Protein AF-A0A089WZ60-F1 (afdb_monomer_lite)

Organism: Eimeria tenella (NCBI:txid5802)

Secondary structure (DSSP, 8-state):
--SSGGGS----HHHHHHHHHHHHHHHHHHTT-GGGSS--EEEEEEEETTEEEEEEEEEEEGGGEEEEEEEEEEE-TTS-EEEEEEEE-SS---EEE-HHHHHHHHHHHHHHHHHSPPSSHHHHHHHHHHHHHHHHHHTT-GGGTT--EEEEEE--STT--S-EEEEEEGGGSEEEEEEEEEE-TTS-EEEEEEE--S--SSEEE-HHHHHHHHHHHHHHH---S-----------------------------------HHHHHHHHHHHHHHHHHHHTT-GGGTT--EEEEEE--STT--S-EEEEEEGGGEEEEEEEEEEE-TTS-EEEEEEEE-S--SSEEE-TTT-

Radius of gyration: 24.95 Å; chains: 1; bounding box: 46×66×70 Å

pLDDT: mean 82.0, std 20.06, range [21.77, 98.31]

Foldseek 3Di:
DPPPVCPPALDALQNVLQVVLLVVLVVCVVVVNVLSPPFRWGWWQFDEQVTGPPGATKIATQVQWAQLDWDQTTAGLQLAGDIHGTYGPNPDPRMGGPRPVSVVSSVVRNVVSVPDDGRALQSLLQNVLLVVLVVCVVVVNVVSVSFRWGWWQAAAAPVGHHGATKIATQVQWAQSDKDQITAGLQRDTDIHGTYGPHHHPDMGGDRPPSVVSNVVCSVVRDPDPDDDDDDDDDDDDDDDDDDDDDDDDDDDDDDDDDPDPPQVVLQVVLLVVLVVCVVVVNVLSPPFRWGWWQAAAAPVGHHRATKIATPVQWQQVDWDQITAHNVRHGDIHGIDGDPHGPGMGGDRVVD

Sequence (351 aa):
ESTTRLAARRESLQDALDEECSRQASVACRSGLQDYCNEAVFARYDGIKGSPSSKQWRCYTEGALDFEAAGPGCVNSCGAATMCLGAFNSRSVAYLTRNNELTSILKLRTQEFCSAPAPTLQEALDRKCAQFGKESCNSGLASYCGAAIYARYDKGNSSQQTKEWRCYIEKELDFSKSGDGCVDDCGSMTSCRGSVSGPSTSHLTRPSELQAVIDSDKSNYCTDKSEQQPSQATPPPEIPEGTPEESETEDPSGSQAVPEALQHALDAFCVEEGEKACSNGLKAYCNSAMYARKDVGNTTQKTKEWRCYAASEIDFAVSADVCADNCGNITSCSGAVNGVPTSHLTRNPQI

Structure (mmCIF, N/CA/C/O backbone):
data_AF-A0A089WZ60-F1
#
_entry.id   AF-A0A089WZ60-F1
#
loop_
_atom_site.group_PDB
_atom_site.id
_atom_site.type_symbol
_atom_site.label_atom_id
_atom_site.label_alt_id
_atom_site.label_comp_id
_atom_site.label_asym_id
_atom_site.label_entity_id
_atom_site.label_seq_id
_atom_site.pdbx_PDB_ins_code
_atom_site.Cartn_x
_atom_site.Cartn_y
_atom_site.Cartn_z
_atom_site.occupancy
_atom_site.B_iso_or_equiv
_atom_site.auth_seq_id
_atom_site.auth_comp_id
_atom_site.auth_asym_id
_atom_site.auth_atom_id
_atom_site.pdb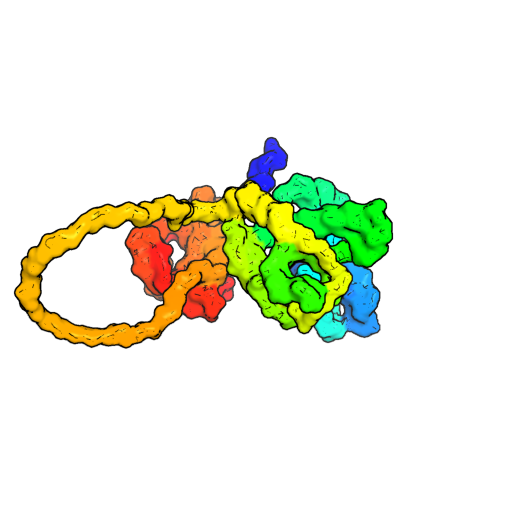x_PDB_model_num
ATOM 1 N N . GLU A 1 1 ? -15.647 -15.418 -20.273 1.00 33.94 1 GLU A N 1
ATOM 2 C CA . GLU A 1 1 ? -14.189 -15.169 -20.201 1.00 33.94 1 GLU A CA 1
ATOM 3 C C . GLU A 1 1 ? -13.759 -14.041 -19.253 1.00 33.94 1 GLU A C 1
ATOM 5 O O . GLU A 1 1 ? -12.568 -13.928 -19.017 1.00 33.94 1 GLU A O 1
ATOM 10 N N . SER A 1 2 ? -14.657 -13.252 -18.639 1.00 40.03 2 SER A N 1
ATOM 11 C CA . SER A 1 2 ? -14.236 -12.076 -17.844 1.00 40.03 2 SER A CA 1
ATOM 12 C C . SER A 1 2 ? -14.263 -12.238 -16.316 1.00 40.03 2 SER A C 1
ATOM 14 O O . SER A 1 2 ? -13.866 -11.320 -15.614 1.00 40.03 2 SER A O 1
ATOM 16 N N . THR A 1 3 ? -14.722 -13.369 -15.774 1.00 30.64 3 THR A N 1
ATOM 17 C CA . THR A 1 3 ? -14.918 -13.543 -14.318 1.00 30.64 3 THR A CA 1
ATOM 18 C C . THR A 1 3 ? -13.904 -14.473 -13.652 1.00 30.64 3 THR A C 1
ATOM 20 O O . THR A 1 3 ? -13.747 -14.426 -12.440 1.00 30.64 3 THR A O 1
ATOM 23 N N . THR A 1 4 ? -13.170 -15.285 -14.418 1.00 34.59 4 THR A N 1
ATOM 24 C CA . THR A 1 4 ? -12.246 -16.297 -13.867 1.00 34.59 4 THR A CA 1
ATOM 25 C C . THR A 1 4 ? -10.834 -15.754 -13.607 1.00 34.59 4 THR A C 1
ATOM 27 O O . THR A 1 4 ? -10.118 -16.308 -12.783 1.00 34.59 4 THR A O 1
ATOM 30 N N . ARG A 1 5 ? -10.435 -14.641 -14.245 1.00 32.66 5 ARG A N 1
ATOM 31 C CA . ARG A 1 5 ? -9.139 -13.976 -13.983 1.00 32.66 5 ARG A CA 1
ATOM 32 C C . ARG A 1 5 ? -9.097 -13.182 -12.674 1.00 32.66 5 ARG A C 1
ATOM 34 O O . ARG A 1 5 ? -8.018 -12.963 -12.148 1.00 32.66 5 ARG A O 1
ATOM 41 N N . LEU A 1 6 ? -10.253 -12.806 -12.127 1.00 34.94 6 LEU A N 1
ATOM 42 C CA . LEU A 1 6 ? -10.370 -12.033 -10.882 1.00 34.94 6 LEU A CA 1
ATOM 43 C C . LEU A 1 6 ? -10.197 -12.872 -9.602 1.00 34.94 6 LEU A C 1
ATOM 45 O O . LEU A 1 6 ? -10.245 -12.322 -8.507 1.00 34.94 6 LEU A O 1
ATOM 49 N N . ALA A 1 7 ? -10.012 -14.191 -9.719 1.00 32.22 7 ALA A N 1
ATOM 50 C CA . ALA A 1 7 ? -9.980 -15.099 -8.572 1.00 32.22 7 ALA A CA 1
ATOM 51 C C . ALA A 1 7 ? -8.567 -15.529 -8.119 1.00 32.22 7 ALA A C 1
ATOM 53 O O . ALA A 1 7 ? -8.468 -16.209 -7.105 1.00 32.22 7 ALA A O 1
ATOM 54 N N . ALA A 1 8 ? -7.486 -15.160 -8.826 1.00 41.31 8 ALA A N 1
ATOM 55 C CA . ALA A 1 8 ? -6.137 -15.695 -8.554 1.00 41.31 8 ALA A CA 1
ATOM 56 C C . ALA A 1 8 ? -5.143 -14.715 -7.890 1.00 41.31 8 ALA A C 1
ATOM 58 O O . ALA A 1 8 ? -4.118 -15.145 -7.373 1.00 41.31 8 ALA A O 1
ATOM 59 N N . ARG A 1 9 ? -5.438 -13.414 -7.838 1.00 47.62 9 ARG A N 1
ATOM 60 C CA . ARG A 1 9 ? -4.711 -12.418 -7.033 1.00 47.62 9 ARG A CA 1
ATOM 61 C C . ARG A 1 9 ? -5.660 -11.233 -6.886 1.00 47.62 9 ARG A C 1
ATOM 63 O O . ARG A 1 9 ? -6.177 -10.753 -7.893 1.00 47.62 9 ARG A O 1
ATOM 70 N N . ARG A 1 10 ? -5.964 -10.787 -5.666 1.00 59.41 10 ARG A N 1
ATOM 71 C CA . ARG A 1 10 ? -6.705 -9.530 -5.474 1.00 59.41 10 ARG A CA 1
ATOM 72 C C . ARG A 1 10 ? -5.747 -8.379 -5.770 1.00 59.41 10 ARG A C 1
ATOM 74 O O . ARG A 1 10 ? -5.198 -7.795 -4.846 1.00 59.41 10 ARG A O 1
ATOM 81 N N . GLU A 1 11 ? -5.475 -8.136 -7.051 1.00 66.94 11 GLU A N 1
ATOM 82 C CA . GLU A 1 11 ? -4.631 -7.021 -7.486 1.00 66.94 11 GLU A CA 1
ATOM 83 C C . GLU A 1 11 ? -5.169 -5.718 -6.891 1.00 66.94 11 GLU A C 1
ATOM 85 O O . GLU A 1 11 ? -6.373 -5.445 -6.923 1.00 66.94 11 GLU A O 1
ATOM 90 N N . SER A 1 12 ? -4.275 -4.923 -6.315 1.00 82.50 12 SER A N 1
ATOM 91 C CA . SER A 1 12 ? -4.588 -3.570 -5.890 1.00 82.50 12 SER A CA 1
ATOM 92 C C . SER A 1 12 ? -4.446 -2.606 -7.066 1.00 82.50 12 SER A C 1
ATOM 94 O O . SER A 1 12 ? -3.789 -2.872 -8.076 1.00 82.50 12 SER A O 1
ATOM 96 N N . LEU A 1 13 ? -5.026 -1.415 -6.919 1.00 86.94 13 LEU A N 1
ATOM 97 C CA . LEU A 1 13 ? -4.799 -0.355 -7.894 1.00 86.94 13 LEU A CA 1
ATOM 98 C C . LEU A 1 13 ? -3.320 0.064 -7.936 1.00 86.94 13 LEU A C 1
ATOM 100 O O . LEU A 1 13 ? -2.849 0.458 -8.997 1.00 86.94 13 LEU A O 1
ATOM 104 N N . GLN A 1 14 ? -2.590 -0.048 -6.820 1.00 91.12 14 GLN A N 1
ATOM 105 C CA . GLN A 1 14 ? -1.153 0.218 -6.769 1.00 91.12 14 GLN A CA 1
ATOM 106 C C . GLN A 1 14 ? -0.364 -0.800 -7.601 1.00 91.12 14 GLN A C 1
ATOM 108 O O . GLN A 1 14 ? 0.502 -0.389 -8.370 1.00 91.12 14 GLN A O 1
ATOM 113 N N . ASP A 1 15 ? -0.717 -2.086 -7.534 1.00 88.38 15 ASP A N 1
ATOM 114 C CA . ASP A 1 15 ? -0.072 -3.138 -8.334 1.00 88.38 15 ASP A CA 1
ATOM 115 C C . ASP A 1 15 ? -0.241 -2.872 -9.833 1.00 88.38 15 ASP A C 1
ATOM 117 O O . ASP A 1 15 ? 0.713 -2.975 -10.600 1.00 88.38 15 ASP A O 1
ATOM 121 N N . ALA A 1 16 ? -1.427 -2.421 -10.253 1.00 88.88 16 ALA A N 1
ATOM 122 C CA . ALA A 1 16 ? -1.674 -2.045 -11.645 1.00 88.88 16 ALA A CA 1
ATOM 123 C C . ALA A 1 16 ? -0.818 -0.845 -12.108 1.00 88.88 16 ALA A C 1
ATOM 125 O O . ALA A 1 16 ? -0.481 -0.738 -13.291 1.00 88.88 16 ALA A O 1
ATOM 126 N N . LEU A 1 17 ? -0.470 0.079 -11.204 1.00 94.75 17 LEU A N 1
ATOM 127 C CA . LEU A 1 17 ? 0.453 1.174 -11.519 1.00 94.75 17 LEU A CA 1
ATOM 128 C C . LEU A 1 17 ? 1.906 0.691 -11.576 1.00 94.75 17 LEU A C 1
ATOM 130 O O . LEU A 1 17 ? 2.648 1.111 -12.467 1.00 94.75 17 LEU A O 1
ATOM 134 N N . ASP A 1 18 ? 2.303 -0.190 -10.660 1.00 94.19 18 ASP A N 1
ATOM 135 C CA . ASP A 1 18 ? 3.645 -0.777 -10.607 1.00 94.19 18 ASP A CA 1
ATOM 136 C C . ASP A 1 18 ? 3.906 -1.672 -11.841 1.00 94.19 18 ASP A C 1
ATOM 138 O O . ASP A 1 18 ? 4.988 -1.620 -12.437 1.00 94.19 18 ASP A O 1
ATOM 142 N N . GLU A 1 19 ? 2.891 -2.397 -12.323 1.00 92.00 19 GLU A N 1
ATOM 143 C CA . GLU A 1 19 ? 2.933 -3.164 -13.576 1.00 92.00 19 GLU A CA 1
ATOM 144 C C . GLU A 1 19 ? 3.167 -2.249 -14.792 1.00 92.00 19 GLU A C 1
ATOM 146 O O . GLU A 1 19 ? 4.061 -2.493 -15.613 1.00 92.00 19 GLU A O 1
ATOM 151 N N . GLU A 1 20 ? 2.423 -1.142 -14.899 1.00 93.88 20 GLU A N 1
ATOM 152 C CA . GLU A 1 20 ? 2.648 -0.164 -15.967 1.00 93.88 20 GLU A CA 1
ATOM 153 C C . GLU A 1 20 ? 4.052 0.444 -15.872 1.00 93.88 20 GLU A C 1
ATOM 155 O O . GLU A 1 20 ? 4.719 0.634 -16.894 1.00 93.88 20 GLU A O 1
ATOM 160 N N . CYS A 1 21 ? 4.543 0.713 -14.664 1.00 97.06 21 CYS A N 1
ATOM 161 C CA . CYS A 1 21 ? 5.898 1.209 -14.473 1.00 97.06 21 CYS A CA 1
ATOM 162 C C . CYS A 1 21 ? 6.966 0.204 -14.906 1.00 97.06 21 CYS A C 1
ATOM 164 O O . CYS A 1 21 ? 7.922 0.593 -15.582 1.00 97.06 21 CYS A O 1
ATOM 166 N N . SER A 1 22 ? 6.760 -1.081 -14.635 1.00 95.31 22 SER A N 1
ATOM 167 C CA . SER A 1 22 ? 7.618 -2.167 -15.117 1.00 95.31 22 SER A CA 1
ATOM 168 C C . SER A 1 22 ? 7.629 -2.245 -16.652 1.00 95.31 22 SER A C 1
ATOM 170 O O . SER A 1 22 ? 8.684 -2.387 -17.287 1.00 95.31 22 SER A O 1
ATOM 172 N N . ARG A 1 23 ? 6.468 -2.046 -17.294 1.00 94.50 23 ARG A N 1
ATOM 173 C CA . ARG A 1 23 ? 6.359 -1.963 -18.760 1.00 94.50 23 ARG A CA 1
ATOM 174 C C . ARG A 1 23 ? 7.112 -0.752 -19.324 1.00 94.50 23 ARG A C 1
ATOM 176 O O . ARG A 1 23 ? 7.809 -0.872 -20.336 1.00 94.50 23 ARG A O 1
ATOM 183 N N . GLN A 1 24 ? 6.992 0.410 -18.685 1.00 94.69 24 GLN A N 1
ATOM 184 C CA . GLN A 1 24 ? 7.671 1.649 -19.087 1.00 94.69 24 GLN A CA 1
ATOM 185 C C . GLN A 1 24 ? 9.192 1.556 -18.909 1.00 94.69 24 GLN A C 1
ATOM 187 O O . GLN A 1 24 ? 9.935 1.993 -19.791 1.00 94.69 24 GLN A O 1
ATOM 192 N N . ALA A 1 25 ? 9.655 0.927 -17.828 1.00 94.69 25 ALA A N 1
ATOM 193 C CA . ALA A 1 25 ? 11.063 0.633 -17.581 1.00 94.69 25 ALA A CA 1
ATOM 194 C C . ALA A 1 25 ? 11.651 -0.276 -18.670 1.00 94.69 25 ALA A C 1
ATOM 196 O O . ALA A 1 25 ? 12.690 0.031 -19.252 1.00 94.69 25 ALA A O 1
ATOM 197 N N . SER A 1 26 ? 10.919 -1.324 -19.061 1.00 94.81 26 SER A N 1
ATOM 198 C CA . SER A 1 26 ? 11.315 -2.222 -20.156 1.00 94.81 26 SER A CA 1
ATOM 199 C C . SER A 1 26 ? 11.446 -1.497 -21.505 1.00 94.81 26 SER A C 1
ATOM 201 O O . SER A 1 26 ? 12.315 -1.813 -22.323 1.00 94.81 26 SER A O 1
ATOM 203 N N . VAL A 1 27 ? 10.585 -0.508 -21.774 1.00 94.81 27 VAL A N 1
ATOM 204 C CA . VAL A 1 27 ? 10.713 0.362 -22.957 1.00 94.81 27 VAL A CA 1
ATOM 205 C C . VAL A 1 27 ? 11.956 1.247 -22.843 1.00 94.81 27 VAL A C 1
ATOM 207 O O . VAL A 1 27 ? 12.738 1.294 -23.790 1.00 94.81 27 VAL A O 1
ATOM 210 N N . ALA A 1 28 ? 12.176 1.887 -21.692 1.00 94.44 28 ALA A N 1
ATOM 211 C CA . ALA A 1 28 ? 13.340 2.735 -21.438 1.00 94.44 28 ALA A CA 1
ATOM 212 C C . ALA A 1 28 ? 14.671 1.975 -21.592 1.00 94.44 28 ALA A C 1
ATOM 214 O O . ALA A 1 28 ? 15.576 2.462 -22.274 1.00 94.44 28 ALA A O 1
ATOM 215 N N . CYS A 1 29 ? 14.757 0.757 -21.052 1.00 95.00 29 CYS A N 1
ATOM 216 C CA . CYS A 1 29 ? 15.918 -0.117 -21.196 1.00 95.00 29 CYS A CA 1
ATOM 217 C C . CYS A 1 29 ? 16.221 -0.425 -22.673 1.00 95.00 29 CYS A C 1
ATOM 219 O O . CYS A 1 29 ? 17.349 -0.244 -23.132 1.00 95.00 29 CYS A O 1
ATOM 221 N N . ARG A 1 30 ? 15.203 -0.797 -23.468 1.00 96.50 30 ARG A N 1
ATOM 222 C CA . ARG A 1 30 ? 15.364 -1.030 -24.920 1.00 96.50 30 ARG A CA 1
ATOM 223 C C . ARG A 1 30 ? 15.774 0.223 -25.694 1.00 96.50 30 ARG A C 1
ATOM 225 O O . ARG A 1 30 ? 16.381 0.107 -26.753 1.00 96.50 30 ARG A O 1
ATOM 232 N N . SER A 1 31 ? 15.467 1.407 -25.172 1.00 95.62 31 SER A N 1
ATOM 233 C CA . SER A 1 31 ? 15.932 2.693 -25.705 1.00 95.62 31 SER A CA 1
ATOM 234 C C . SER A 1 31 ? 17.337 3.090 -25.229 1.00 95.62 31 SER A C 1
ATOM 236 O O . SER A 1 31 ? 17.796 4.181 -25.554 1.00 95.62 31 SER A O 1
ATOM 238 N N . GLY A 1 32 ? 18.030 2.220 -24.488 1.00 94.12 32 GLY A N 1
ATOM 239 C CA . GLY A 1 32 ? 19.417 2.409 -24.061 1.00 94.12 32 GLY A CA 1
ATOM 240 C C . GLY A 1 32 ? 19.592 3.016 -22.667 1.00 94.12 32 GLY A C 1
ATOM 241 O O . GLY A 1 32 ? 20.732 3.237 -22.260 1.00 94.12 32 GLY A O 1
ATOM 242 N N . LEU A 1 33 ? 18.510 3.267 -21.920 1.00 93.62 33 LEU A N 1
ATOM 243 C CA . LEU A 1 33 ? 18.589 3.779 -20.549 1.00 93.62 33 LEU A CA 1
ATOM 244 C C . LEU A 1 33 ? 18.890 2.631 -19.574 1.00 93.62 33 LEU A C 1
ATOM 246 O O . LEU A 1 33 ? 17.983 1.927 -19.135 1.00 93.62 33 LEU A O 1
ATOM 250 N N . GLN A 1 34 ? 20.175 2.454 -19.255 1.00 91.56 34 GLN A N 1
ATOM 251 C CA . GLN A 1 34 ? 20.677 1.313 -18.477 1.00 91.56 34 GLN A CA 1
ATOM 252 C C . GLN A 1 34 ? 20.134 1.244 -17.047 1.00 91.56 34 GLN A C 1
ATOM 254 O O . GLN A 1 34 ? 19.912 0.144 -16.561 1.00 91.56 34 GLN A O 1
ATOM 259 N N . ASP A 1 35 ? 19.833 2.386 -16.419 1.00 90.50 35 ASP A N 1
ATOM 260 C CA . ASP A 1 35 ? 19.270 2.446 -15.058 1.00 90.50 35 ASP A CA 1
ATOM 261 C C . ASP A 1 35 ? 17.916 1.723 -14.920 1.00 90.50 35 ASP A C 1
ATOM 263 O O . ASP A 1 35 ? 17.439 1.519 -13.813 1.00 90.50 35 ASP A O 1
ATOM 267 N N . TYR A 1 36 ? 17.268 1.358 -16.032 1.00 92.69 36 TYR A N 1
ATOM 268 C CA . TYR A 1 36 ? 15.993 0.630 -16.047 1.00 92.69 36 TYR A CA 1
ATOM 269 C C . TYR A 1 36 ? 16.138 -0.819 -16.519 1.00 92.69 36 TYR A C 1
ATOM 271 O O . TYR A 1 36 ? 15.140 -1.522 -16.685 1.00 92.69 36 TYR A O 1
ATOM 279 N N . CYS A 1 37 ? 17.359 -1.264 -16.809 1.00 91.06 37 CYS A N 1
ATOM 280 C CA . CYS A 1 37 ? 17.629 -2.624 -17.243 1.00 91.06 37 CYS A CA 1
ATOM 281 C C . CYS A 1 37 ? 17.875 -3.516 -16.022 1.00 91.06 37 CYS A C 1
ATOM 283 O O . CYS A 1 37 ? 18.889 -3.367 -15.353 1.00 91.06 37 CYS A O 1
ATOM 285 N N . ASN A 1 38 ? 16.989 -4.491 -15.790 1.00 83.56 38 ASN A N 1
ATOM 286 C CA . ASN A 1 38 ? 17.045 -5.438 -14.661 1.00 83.56 38 ASN A CA 1
ATOM 287 C C . ASN A 1 38 ? 16.845 -4.810 -13.269 1.00 83.56 38 ASN A C 1
ATOM 289 O O . ASN A 1 38 ? 17.241 -5.406 -12.275 1.00 83.56 38 ASN A O 1
ATOM 293 N N . GLU A 1 39 ? 16.211 -3.641 -13.201 1.00 83.88 39 GLU A N 1
ATOM 294 C CA . GLU A 1 39 ? 15.871 -2.959 -11.949 1.00 83.88 39 GLU A CA 1
ATOM 295 C C . GLU A 1 39 ? 14.366 -3.061 -11.685 1.00 83.88 39 GLU A C 1
ATOM 297 O O . GLU A 1 39 ? 13.558 -2.938 -12.613 1.00 83.88 39 GLU A O 1
ATOM 302 N N . ALA A 1 40 ? 13.980 -3.256 -10.422 1.00 90.44 40 ALA A N 1
ATOM 303 C CA . ALA A 1 40 ? 12.586 -3.141 -10.009 1.00 90.44 40 ALA A CA 1
ATOM 304 C C . ALA A 1 40 ? 12.151 -1.669 -10.058 1.00 90.44 40 ALA A C 1
ATOM 306 O O . ALA A 1 40 ? 12.915 -0.763 -9.705 1.00 90.44 40 ALA A O 1
ATOM 307 N N . VAL A 1 41 ? 10.925 -1.416 -10.521 1.00 94.62 41 VAL A N 1
ATOM 308 C CA . VAL A 1 41 ? 10.404 -0.058 -10.702 1.00 94.62 41 VAL A CA 1
ATOM 309 C C . VAL A 1 41 ? 9.002 0.051 -10.130 1.00 94.62 41 VAL A C 1
ATOM 311 O O . VAL A 1 41 ? 8.132 -0.756 -10.439 1.00 94.62 41 VAL A O 1
ATOM 314 N N . PHE A 1 42 ? 8.778 1.097 -9.341 1.00 95.88 42 PHE A N 1
ATOM 315 C CA . PHE A 1 42 ? 7.558 1.299 -8.571 1.00 95.88 42 PHE A CA 1
ATOM 316 C C . PHE A 1 42 ? 6.908 2.637 -8.913 1.00 95.88 42 PHE A C 1
ATOM 318 O O . PHE A 1 42 ? 7.582 3.661 -9.075 1.00 95.88 42 PHE A O 1
ATOM 325 N N . ALA A 1 43 ?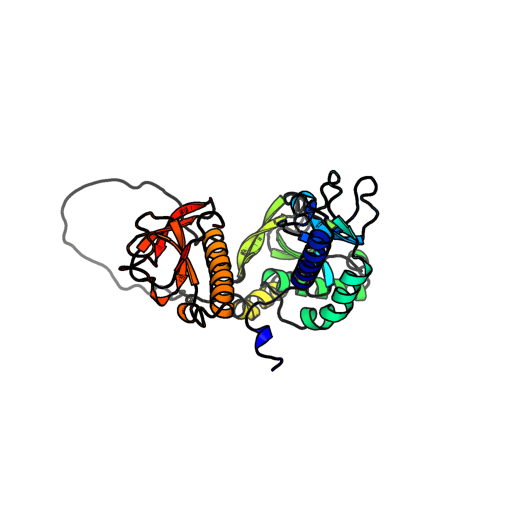 5.584 2.653 -8.998 1.00 97.25 43 ALA A N 1
ATOM 326 C CA . ALA A 1 43 ? 4.803 3.862 -9.162 1.00 97.25 43 ALA A CA 1
ATOM 327 C C . ALA A 1 43 ? 4.661 4.580 -7.820 1.00 97.25 43 ALA A C 1
ATOM 329 O O . ALA A 1 43 ? 4.136 4.030 -6.852 1.00 97.25 43 ALA A O 1
ATOM 330 N N . ARG A 1 44 ? 5.083 5.843 -7.760 1.00 96.75 44 ARG A N 1
ATOM 331 C CA . ARG A 1 44 ? 4.839 6.713 -6.603 1.00 96.75 44 ARG A CA 1
ATOM 332 C C . ARG A 1 44 ? 4.404 8.103 -7.055 1.00 96.75 44 ARG A C 1
ATOM 334 O O . ARG A 1 44 ? 4.830 8.596 -8.103 1.00 96.75 44 ARG A O 1
ATOM 341 N N . TYR A 1 45 ? 3.562 8.740 -6.249 1.00 95.56 45 TYR A N 1
ATOM 342 C CA . TYR A 1 45 ? 3.198 10.146 -6.359 1.00 95.56 45 TYR A CA 1
ATOM 343 C C . TYR A 1 45 ? 4.152 11.000 -5.522 1.00 95.56 45 TYR A C 1
ATOM 345 O O . TYR A 1 45 ? 3.877 11.338 -4.367 1.00 95.56 45 TYR A O 1
ATOM 353 N N . ASP A 1 46 ? 5.301 11.336 -6.103 1.00 94.25 46 ASP A N 1
ATOM 354 C CA . ASP A 1 46 ? 6.371 12.015 -5.377 1.00 94.25 46 ASP A CA 1
ATOM 355 C C . ASP A 1 46 ? 7.133 13.026 -6.253 1.00 94.25 46 ASP A C 1
ATOM 357 O O . ASP A 1 46 ? 6.869 13.211 -7.452 1.00 94.25 46 ASP A O 1
ATOM 361 N N . GLY A 1 47 ? 8.017 13.783 -5.609 1.00 91.62 47 GLY A N 1
ATOM 362 C CA . GLY A 1 47 ? 8.819 14.830 -6.220 1.00 91.62 47 GLY A CA 1
ATOM 363 C C . GLY A 1 47 ? 10.071 14.314 -6.923 1.00 91.62 47 GLY A C 1
ATOM 364 O O . GLY A 1 47 ? 10.230 13.132 -7.225 1.00 91.62 47 GLY A O 1
ATOM 365 N N . ILE A 1 48 ? 10.979 15.240 -7.210 1.00 91.06 48 ILE A N 1
ATOM 366 C CA . ILE A 1 48 ? 12.251 14.954 -7.881 1.00 91.06 48 ILE A CA 1
ATOM 367 C C . ILE A 1 48 ? 13.406 15.637 -7.158 1.00 91.06 48 ILE A C 1
ATOM 369 O O . ILE A 1 48 ? 13.215 16.527 -6.322 1.00 91.06 48 ILE A O 1
ATOM 373 N N . LYS A 1 49 ? 14.636 15.245 -7.495 1.00 89.69 49 LYS A N 1
ATOM 374 C CA . LYS A 1 49 ? 15.845 15.885 -6.973 1.00 89.69 49 LYS A CA 1
ATOM 375 C C . LYS A 1 49 ? 15.817 17.391 -7.245 1.00 89.69 49 LYS A C 1
ATOM 377 O O . LYS A 1 49 ? 15.588 17.818 -8.371 1.00 89.69 49 LYS A O 1
ATOM 382 N N . GLY A 1 50 ? 16.043 18.191 -6.203 1.00 86.56 50 GLY A N 1
ATOM 383 C CA . GLY A 1 50 ? 15.992 19.657 -6.281 1.00 86.56 50 GLY A CA 1
ATOM 384 C C . GLY A 1 50 ? 14.579 20.252 -6.348 1.00 86.56 50 GLY A C 1
ATOM 385 O O . GLY A 1 50 ? 14.434 21.470 -6.315 1.00 86.56 50 GLY A O 1
ATOM 386 N N . SER A 1 51 ? 13.527 19.433 -6.411 1.00 87.44 51 SER A N 1
ATOM 387 C CA . SER A 1 51 ? 12.130 19.874 -6.304 1.00 87.44 51 SER A CA 1
ATOM 388 C C . SER A 1 51 ? 11.244 18.787 -5.668 1.00 87.44 51 SER A C 1
ATOM 390 O O . SER A 1 51 ? 10.391 18.216 -6.343 1.00 87.44 51 SER A O 1
ATOM 392 N N . PRO A 1 52 ? 11.396 18.476 -4.366 1.00 82.06 52 PRO A N 1
ATOM 393 C CA . PRO A 1 52 ? 10.591 17.437 -3.705 1.00 82.06 52 PRO A CA 1
ATOM 394 C C . PRO A 1 52 ? 9.086 17.745 -3.656 1.00 82.06 52 PRO A C 1
ATOM 396 O O . PRO A 1 52 ? 8.261 16.849 -3.521 1.00 82.06 52 PRO A O 1
ATOM 399 N N . SER A 1 53 ? 8.704 19.017 -3.785 1.00 84.69 53 SER A N 1
ATOM 400 C CA . SER A 1 53 ? 7.303 19.449 -3.792 1.00 84.69 53 SER A CA 1
ATOM 401 C C . SER A 1 53 ? 6.604 19.294 -5.147 1.00 84.69 53 SER A C 1
ATOM 403 O O . SER A 1 53 ? 5.381 19.416 -5.200 1.00 84.69 53 SER A O 1
ATOM 405 N N . SER A 1 54 ? 7.322 19.004 -6.241 1.00 89.06 54 SER A N 1
ATOM 406 C CA . SER A 1 54 ? 6.730 18.822 -7.576 1.00 89.06 54 SER A CA 1
ATOM 407 C C . SER A 1 54 ? 6.157 17.412 -7.762 1.00 89.06 54 SER A C 1
ATOM 409 O O . SER A 1 54 ? 6.535 16.665 -8.672 1.00 89.06 54 SER A O 1
ATOM 411 N N . LYS A 1 55 ? 5.238 17.037 -6.865 1.00 92.81 55 LYS A N 1
ATOM 412 C CA . LYS A 1 55 ? 4.654 15.698 -6.828 1.00 92.81 55 LYS A CA 1
ATOM 413 C C . LYS A 1 55 ? 3.898 15.385 -8.115 1.00 92.81 55 LYS A C 1
ATOM 415 O O . LYS A 1 55 ? 3.032 16.148 -8.539 1.00 92.81 55 LYS A O 1
ATOM 420 N N . GLN A 1 56 ? 4.254 14.272 -8.743 1.00 95.94 56 GLN A N 1
ATOM 421 C CA . GLN A 1 56 ? 3.584 13.717 -9.918 1.00 95.94 56 GLN A CA 1
ATOM 422 C C . GLN A 1 56 ? 3.649 12.196 -9.846 1.00 95.94 56 GLN A C 1
ATOM 424 O O . GLN A 1 56 ? 4.499 11.650 -9.148 1.00 95.94 56 GLN A O 1
ATOM 429 N N . TRP A 1 57 ? 2.808 11.511 -10.619 1.00 97.19 57 TRP A N 1
ATOM 430 C CA . TRP A 1 57 ? 2.966 10.073 -10.800 1.00 97.19 57 TRP A CA 1
ATOM 431 C C . TRP A 1 57 ? 4.202 9.771 -11.646 1.00 97.19 57 TRP A C 1
ATOM 433 O O . TRP A 1 57 ? 4.326 10.218 -12.796 1.00 97.19 57 TRP A O 1
ATOM 443 N N . ARG A 1 58 ? 5.134 9.020 -11.060 1.00 97.31 58 ARG A N 1
ATOM 444 C CA . ARG A 1 58 ? 6.384 8.613 -11.703 1.00 97.31 58 ARG A CA 1
ATOM 445 C C . ARG A 1 58 ? 6.702 7.163 -11.377 1.00 97.31 58 ARG A C 1
ATOM 447 O O . ARG A 1 58 ? 6.261 6.634 -10.363 1.00 97.31 58 ARG A O 1
ATOM 454 N N . CYS A 1 59 ? 7.504 6.571 -12.247 1.00 97.38 59 CYS A N 1
ATOM 455 C CA . CYS A 1 59 ? 8.072 5.246 -12.089 1.00 97.38 59 CYS A CA 1
ATOM 456 C C . CYS A 1 59 ? 9.501 5.393 -11.574 1.00 97.38 59 CYS A C 1
ATOM 458 O O . CYS A 1 59 ? 10.370 5.829 -12.330 1.00 97.38 59 CYS A O 1
ATOM 460 N N . TYR A 1 60 ? 9.725 5.095 -10.301 1.00 96.19 60 TYR A N 1
ATOM 461 C CA . TYR A 1 60 ? 11.025 5.184 -9.639 1.00 96.19 60 TYR A CA 1
ATOM 462 C C . TYR A 1 60 ? 11.694 3.821 -9.633 1.00 96.19 60 TYR A C 1
ATOM 464 O O . TYR A 1 60 ? 11.032 2.831 -9.333 1.00 96.19 60 TYR A O 1
ATOM 472 N N . THR A 1 61 ? 12.989 3.763 -9.931 1.00 94.88 61 THR A N 1
ATOM 473 C CA . THR A 1 61 ? 13.756 2.539 -9.671 1.00 94.88 61 THR A CA 1
ATOM 474 C C . THR A 1 61 ? 13.856 2.298 -8.168 1.00 94.88 61 THR A C 1
ATOM 476 O O . THR A 1 61 ? 13.747 3.240 -7.377 1.00 94.88 61 THR A O 1
ATOM 479 N N . GLU A 1 62 ? 14.084 1.054 -7.759 1.00 91.38 62 GLU A N 1
ATOM 480 C CA . GLU A 1 62 ? 14.236 0.683 -6.349 1.00 91.38 62 GLU A CA 1
ATOM 481 C C . GLU A 1 62 ? 15.262 1.572 -5.627 1.00 91.38 62 GLU A C 1
ATOM 483 O O . GLU A 1 62 ? 14.951 2.193 -4.611 1.00 91.38 62 GLU A O 1
ATOM 488 N N . GLY A 1 63 ? 16.446 1.763 -6.221 1.00 90.00 63 GLY A N 1
ATOM 489 C CA . GLY A 1 63 ? 17.500 2.626 -5.673 1.00 90.00 63 GLY A CA 1
ATOM 490 C C . GLY A 1 63 ? 17.166 4.128 -5.625 1.00 90.00 63 GLY A C 1
ATOM 491 O O . GLY A 1 63 ? 17.928 4.920 -5.060 1.00 90.00 63 GLY A O 1
ATOM 492 N N . ALA A 1 64 ? 16.052 4.567 -6.220 1.00 92.62 64 ALA A N 1
ATOM 493 C CA . ALA A 1 64 ? 15.548 5.935 -6.099 1.00 92.62 64 ALA A CA 1
ATOM 494 C C . ALA A 1 64 ? 14.598 6.135 -4.908 1.00 92.62 64 ALA A C 1
ATOM 496 O O . ALA A 1 64 ? 14.272 7.282 -4.575 1.00 92.62 64 ALA A O 1
ATOM 497 N N . LEU A 1 65 ? 14.188 5.050 -4.257 1.00 92.12 65 LEU A N 1
ATOM 498 C CA . LEU A 1 65 ? 13.292 5.061 -3.113 1.00 92.12 65 LEU A CA 1
ATOM 499 C C . LEU A 1 65 ? 14.054 4.800 -1.808 1.00 92.12 65 LEU A C 1
ATOM 501 O O . LEU A 1 65 ? 15.169 4.284 -1.793 1.00 92.12 65 LEU A O 1
ATOM 505 N N . ASP A 1 66 ? 13.455 5.230 -0.708 1.00 88.81 66 ASP A N 1
ATOM 506 C CA . ASP A 1 66 ? 13.844 4.906 0.658 1.00 88.81 66 ASP A CA 1
ATOM 507 C C . ASP A 1 66 ? 12.712 4.081 1.279 1.00 88.81 66 ASP A C 1
ATOM 509 O O . ASP A 1 66 ? 11.650 4.613 1.616 1.00 88.81 66 ASP A O 1
ATOM 513 N N . PHE A 1 67 ? 12.919 2.767 1.378 1.00 84.38 67 PHE A N 1
ATOM 514 C CA . PHE A 1 67 ? 11.927 1.825 1.904 1.00 84.38 67 PHE A CA 1
ATOM 515 C C . PHE A 1 67 ? 11.803 1.851 3.429 1.00 84.38 67 PHE A C 1
ATOM 517 O O . PHE A 1 67 ? 10.885 1.241 3.965 1.00 84.38 67 PHE A O 1
ATOM 524 N N . GLU A 1 68 ? 12.644 2.611 4.130 1.00 82.06 68 GLU A N 1
ATOM 525 C CA . GLU A 1 68 ? 12.450 2.890 5.554 1.00 82.06 68 GLU A CA 1
ATOM 526 C C . GLU A 1 68 ? 11.581 4.129 5.786 1.00 82.06 68 GLU A C 1
ATOM 528 O O . GLU A 1 68 ? 10.954 4.278 6.844 1.00 82.06 68 GLU A O 1
ATOM 533 N N . ALA A 1 69 ? 11.507 5.005 4.781 1.00 81.88 69 ALA A N 1
ATOM 534 C CA . ALA A 1 69 ? 10.679 6.194 4.792 1.00 81.88 69 ALA A CA 1
ATOM 535 C C . ALA A 1 69 ? 9.259 5.890 4.291 1.00 81.88 69 ALA A C 1
ATOM 537 O O . ALA A 1 69 ? 9.043 5.446 3.161 1.00 81.88 69 ALA A O 1
ATOM 538 N N . ALA A 1 70 ? 8.274 6.192 5.138 1.00 81.94 70 ALA A N 1
ATOM 539 C CA . ALA A 1 70 ? 6.865 6.151 4.776 1.00 81.94 70 ALA A CA 1
ATOM 540 C C . ALA A 1 70 ? 6.402 7.516 4.244 1.00 81.94 70 ALA A C 1
ATOM 542 O O . ALA A 1 70 ? 6.726 8.557 4.820 1.00 81.94 70 ALA A O 1
ATOM 543 N N . GLY A 1 71 ? 5.597 7.517 3.183 1.00 83.62 71 GLY A N 1
ATOM 544 C CA . GLY A 1 71 ? 5.002 8.734 2.633 1.00 83.62 71 GLY A CA 1
ATOM 545 C C . GLY A 1 71 ? 3.680 8.481 1.904 1.00 83.62 71 GLY A C 1
ATOM 546 O O . GLY A 1 71 ? 3.408 7.343 1.515 1.00 83.62 71 GLY A O 1
ATOM 547 N N . PRO A 1 72 ? 2.858 9.528 1.676 1.00 87.25 72 PRO A N 1
ATOM 548 C CA . PRO A 1 72 ? 1.566 9.420 0.994 1.00 87.25 72 PRO A CA 1
ATOM 549 C C . PRO A 1 72 ? 1.766 9.386 -0.530 1.00 87.25 72 PRO A C 1
ATOM 551 O O . PRO A 1 72 ? 1.275 10.245 -1.265 1.00 87.25 72 PRO A O 1
ATOM 554 N N . GLY A 1 73 ? 2.603 8.452 -0.984 1.00 91.25 73 GLY A N 1
ATOM 555 C CA . GLY A 1 73 ? 3.021 8.300 -2.375 1.00 91.25 73 GLY A CA 1
ATOM 556 C C . GLY A 1 73 ? 2.301 7.174 -3.113 1.00 91.25 73 GLY A C 1
ATOM 557 O O . GLY A 1 73 ? 2.465 7.071 -4.324 1.00 91.25 73 GLY A O 1
ATOM 558 N N . CYS A 1 74 ? 1.519 6.342 -2.427 1.00 92.31 74 CYS A N 1
ATOM 559 C CA . CYS A 1 74 ? 0.783 5.242 -3.045 1.00 92.31 74 CYS A CA 1
ATOM 560 C C . CYS A 1 74 ? -0.704 5.562 -3.187 1.00 92.31 74 CYS A C 1
ATOM 562 O O . CYS A 1 74 ? -1.190 6.593 -2.711 1.00 92.31 74 CYS A O 1
ATOM 564 N N . VAL A 1 75 ? -1.440 4.649 -3.817 1.00 91.25 75 VAL A N 1
ATOM 565 C CA . VAL A 1 75 ? -2.906 4.628 -3.801 1.00 91.25 75 VAL A CA 1
ATOM 566 C C . VAL A 1 75 ? -3.451 3.385 -3.118 1.00 91.25 75 VAL A C 1
ATOM 568 O O . VAL A 1 75 ? -2.867 2.311 -3.205 1.00 91.25 75 VAL A O 1
ATOM 571 N N . ASN A 1 76 ? -4.604 3.524 -2.470 1.00 84.38 76 ASN A N 1
ATOM 572 C CA . ASN A 1 76 ? -5.410 2.367 -2.097 1.00 84.38 76 ASN A CA 1
ATOM 573 C C . ASN A 1 76 ? -6.226 1.854 -3.299 1.00 84.38 76 ASN A C 1
ATOM 575 O O . ASN A 1 76 ? -6.289 2.491 -4.355 1.00 84.38 76 ASN A O 1
ATOM 579 N N . SER A 1 77 ? -6.911 0.724 -3.126 1.00 82.44 77 SER A N 1
ATOM 580 C CA . SER A 1 77 ? -7.810 0.127 -4.133 1.00 82.44 77 SER A CA 1
ATOM 581 C C . SER A 1 77 ? -8.911 1.063 -4.659 1.00 82.44 77 SER A C 1
ATOM 583 O O . SER A 1 77 ? -9.451 0.833 -5.738 1.00 82.44 77 SER A O 1
ATOM 585 N N . CYS A 1 78 ? -9.223 2.149 -3.947 1.00 82.88 78 CYS A N 1
ATOM 586 C CA . CYS A 1 78 ? -10.197 3.162 -4.351 1.00 82.88 78 CYS A CA 1
ATOM 587 C C . CYS A 1 78 ? -9.574 4.435 -4.947 1.00 82.88 78 CYS A C 1
ATOM 589 O O . CYS A 1 78 ? -10.272 5.438 -5.108 1.00 82.88 78 CYS A O 1
ATOM 591 N N . GLY A 1 79 ? -8.277 4.425 -5.269 1.00 86.19 79 GLY A N 1
ATOM 592 C CA . GLY A 1 79 ? -7.591 5.555 -5.902 1.00 86.19 79 GLY A CA 1
ATOM 593 C C . GLY A 1 79 ? -7.340 6.747 -4.984 1.00 86.19 79 GLY A C 1
ATOM 594 O O . GLY A 1 79 ? -6.872 7.784 -5.456 1.00 86.19 79 GLY A O 1
ATOM 595 N N . ALA A 1 80 ? -7.628 6.626 -3.685 1.00 85.00 80 ALA A N 1
ATOM 596 C CA . ALA A 1 80 ? -7.244 7.639 -2.715 1.00 85.00 80 ALA A CA 1
ATOM 597 C C . ALA A 1 80 ? -5.765 7.475 -2.353 1.00 85.00 80 ALA A C 1
ATOM 599 O O . ALA A 1 80 ? -5.261 6.352 -2.277 1.00 85.00 80 ALA A O 1
ATOM 600 N N . ALA A 1 81 ? -5.083 8.597 -2.114 1.00 85.94 81 ALA A N 1
ATOM 601 C CA . ALA A 1 81 ? -3.702 8.582 -1.652 1.00 85.94 81 ALA A CA 1
ATOM 602 C C . ALA A 1 81 ? -3.596 7.816 -0.326 1.00 85.94 81 ALA A C 1
ATOM 604 O O . ALA A 1 81 ? -4.428 7.995 0.566 1.00 85.94 81 ALA A O 1
ATOM 605 N N . THR A 1 82 ? -2.575 6.973 -0.212 1.00 85.94 82 THR A N 1
ATOM 606 C CA . THR A 1 82 ? -2.318 6.164 0.979 1.00 85.94 82 THR A CA 1
ATOM 607 C C . THR A 1 82 ? -0.838 6.173 1.339 1.00 85.94 82 THR A C 1
ATOM 609 O O . THR A 1 82 ? 0.033 6.330 0.474 1.00 85.94 82 THR A O 1
ATOM 612 N N . MET A 1 83 ? -0.561 6.013 2.631 1.00 84.94 83 MET A N 1
ATOM 613 C CA . MET A 1 83 ? 0.787 5.873 3.162 1.00 84.94 83 MET A CA 1
ATOM 614 C C . MET A 1 83 ? 1.381 4.530 2.750 1.00 84.94 83 MET A C 1
ATOM 616 O O . MET A 1 83 ? 0.759 3.483 2.916 1.00 84.94 83 MET A O 1
ATOM 620 N N . CYS A 1 84 ? 2.610 4.558 2.255 1.00 83.69 84 CYS A N 1
ATOM 621 C CA . CYS A 1 84 ? 3.378 3.364 1.940 1.00 83.69 84 CYS A CA 1
ATOM 622 C C . CYS A 1 84 ? 4.870 3.613 2.140 1.00 83.69 84 CYS A C 1
ATOM 624 O O . CYS A 1 84 ? 5.318 4.761 2.210 1.00 83.69 84 CYS A O 1
ATOM 626 N N . LEU A 1 85 ? 5.630 2.526 2.237 1.00 82.31 85 LEU A N 1
ATOM 627 C CA . LEU A 1 85 ? 7.086 2.570 2.225 1.00 82.31 85 LEU A CA 1
ATOM 628 C C . LEU A 1 85 ? 7.617 2.849 0.814 1.00 82.31 85 LEU A C 1
ATOM 630 O O . LEU A 1 85 ? 6.964 2.559 -0.199 1.00 82.31 85 LEU A O 1
ATOM 634 N N . GLY A 1 86 ? 8.830 3.392 0.757 1.00 85.38 86 GLY A N 1
ATOM 635 C CA . GLY A 1 86 ? 9.472 3.748 -0.501 1.00 85.38 86 GLY A CA 1
ATOM 636 C C . GLY A 1 86 ? 9.133 5.176 -0.904 1.00 85.38 86 GLY A C 1
ATOM 637 O O . GLY A 1 86 ? 8.611 5.397 -1.996 1.00 85.38 86 GLY A O 1
ATOM 638 N N . ALA A 1 87 ? 9.395 6.140 -0.018 1.00 88.06 87 ALA A N 1
ATOM 639 C CA . ALA A 1 87 ? 9.355 7.558 -0.376 1.00 88.06 87 ALA A CA 1
ATOM 640 C C . ALA A 1 87 ? 10.576 7.924 -1.235 1.00 88.06 87 ALA A C 1
ATOM 642 O O . ALA A 1 87 ? 11.633 7.301 -1.129 1.00 88.06 87 ALA A O 1
ATOM 643 N N . PHE A 1 88 ? 10.468 8.940 -2.090 1.00 90.12 88 PHE A N 1
ATOM 644 C CA . PHE A 1 88 ? 11.591 9.341 -2.937 1.00 90.12 88 PHE A CA 1
ATOM 645 C C . PHE A 1 88 ? 12.785 9.841 -2.102 1.00 90.12 88 PHE A C 1
ATOM 647 O O . PHE A 1 88 ? 12.675 10.793 -1.328 1.00 90.12 88 PHE A O 1
ATOM 654 N N . ASN A 1 89 ? 13.970 9.257 -2.313 1.00 87.25 89 ASN A N 1
ATOM 655 C CA . ASN A 1 89 ? 15.136 9.487 -1.450 1.00 87.25 89 ASN A CA 1
ATOM 656 C C . ASN A 1 89 ? 15.868 10.825 -1.673 1.00 87.25 89 ASN A C 1
ATOM 658 O O . ASN A 1 89 ? 16.909 11.075 -1.061 1.00 87.25 89 ASN A O 1
ATOM 662 N N . SER A 1 90 ? 15.364 11.702 -2.551 1.00 85.12 90 SER A N 1
ATOM 663 C CA . SER A 1 90 ? 15.912 13.029 -2.902 1.00 85.12 90 SER A CA 1
ATOM 664 C C . SER A 1 90 ? 17.301 13.065 -3.560 1.00 85.12 90 SER A C 1
ATOM 666 O O . SER A 1 90 ? 17.723 14.120 -4.044 1.00 85.12 90 SER A O 1
ATOM 668 N N . ARG A 1 91 ? 18.017 11.937 -3.624 1.00 84.38 91 ARG A N 1
ATOM 669 C CA . ARG A 1 91 ? 19.404 11.854 -4.115 1.00 84.38 91 ARG A CA 1
ATOM 670 C C . ARG A 1 91 ? 19.483 11.336 -5.545 1.00 84.38 91 ARG A C 1
ATOM 672 O O . ARG A 1 91 ? 20.351 11.794 -6.300 1.00 84.38 91 ARG A O 1
ATOM 679 N N . SER A 1 92 ? 18.574 10.429 -5.898 1.00 84.56 92 SER A N 1
ATOM 680 C CA . SER A 1 92 ? 18.509 9.778 -7.204 1.00 84.56 92 SER A CA 1
ATOM 681 C C . SER A 1 92 ? 17.843 10.647 -8.276 1.00 84.56 92 SER A C 1
ATOM 683 O O . SER A 1 92 ? 17.053 11.548 -7.993 1.00 84.56 92 SER A O 1
ATOM 685 N N . VAL A 1 93 ? 18.184 10.368 -9.531 1.00 87.25 93 VAL A N 1
ATOM 686 C CA . VAL A 1 93 ? 17.523 10.909 -10.731 1.00 87.25 93 VAL A CA 1
ATOM 687 C C . VAL A 1 93 ? 16.914 9.803 -11.601 1.00 87.25 93 VAL A C 1
ATOM 689 O O . VAL A 1 93 ? 16.387 10.094 -12.670 1.00 87.25 93 VAL A O 1
ATOM 692 N N . ALA A 1 94 ? 16.970 8.549 -11.143 1.00 91.50 94 ALA A N 1
ATOM 693 C CA . ALA A 1 94 ? 16.462 7.385 -11.858 1.00 91.50 94 ALA A CA 1
ATOM 694 C C . ALA A 1 94 ? 14.941 7.255 -11.666 1.00 91.50 94 ALA A C 1
ATOM 696 O O . ALA A 1 94 ? 14.446 6.518 -10.814 1.00 91.50 94 ALA A O 1
ATOM 697 N N . TYR A 1 95 ? 14.192 8.044 -12.436 1.00 94.69 95 TYR A N 1
ATOM 698 C CA . TYR A 1 95 ? 12.738 7.954 -12.522 1.00 94.69 95 TYR A CA 1
ATOM 699 C C . TYR A 1 95 ? 12.217 8.307 -13.923 1.00 94.69 95 TYR A C 1
ATOM 701 O O . TYR A 1 95 ? 12.757 9.170 -14.623 1.00 94.69 95 TYR A O 1
ATOM 709 N N . LEU A 1 96 ? 11.093 7.703 -14.315 1.00 95.50 96 LEU A N 1
ATOM 710 C CA . LEU A 1 96 ? 10.333 8.082 -15.505 1.00 95.50 96 LEU A CA 1
ATOM 711 C C . LEU A 1 96 ? 9.086 8.850 -15.088 1.00 95.50 96 LEU A C 1
ATOM 713 O O . LEU A 1 96 ? 8.219 8.336 -14.386 1.00 95.50 96 LEU A O 1
ATOM 717 N N . THR A 1 97 ? 8.948 10.079 -15.573 1.00 95.94 97 THR A N 1
ATOM 718 C CA . THR A 1 97 ? 7.705 10.835 -15.378 1.00 95.94 97 THR A CA 1
ATOM 719 C C . THR A 1 97 ? 6.629 10.279 -16.298 1.00 95.94 97 THR A C 1
ATOM 721 O O . THR A 1 97 ? 6.780 10.345 -17.518 1.00 95.94 97 THR A O 1
ATOM 724 N N . ARG A 1 98 ? 5.554 9.736 -15.722 1.00 96.81 98 ARG A N 1
ATOM 725 C CA . ARG A 1 98 ? 4.432 9.108 -16.444 1.00 96.81 98 ARG A CA 1
ATOM 726 C C . ARG A 1 98 ? 3.097 9.582 -15.893 1.00 96.81 98 ARG A C 1
ATOM 728 O O . ARG A 1 98 ? 2.163 8.813 -15.683 1.00 96.81 98 ARG A O 1
ATOM 735 N N . ASN A 1 99 ? 3.034 10.883 -15.611 1.00 96.44 99 ASN A N 1
ATOM 736 C CA . ASN A 1 99 ? 1.921 11.456 -14.874 1.00 96.44 99 ASN A CA 1
ATOM 737 C C . ASN A 1 99 ? 0.587 11.228 -15.584 1.00 96.44 99 ASN A C 1
ATOM 739 O O . ASN A 1 99 ? -0.395 10.874 -14.943 1.00 96.44 99 ASN A O 1
ATOM 743 N N . ASN A 1 100 ? 0.553 11.417 -16.902 1.00 95.06 100 ASN A N 1
ATOM 744 C CA . ASN A 1 100 ? -0.679 11.303 -17.673 1.00 95.06 100 ASN A CA 1
ATOM 745 C C . ASN A 1 100 ? -1.109 9.843 -17.827 1.00 95.06 100 ASN A C 1
ATOM 747 O O . ASN A 1 100 ? -2.290 9.538 -17.676 1.00 95.06 100 ASN A O 1
ATOM 751 N N . GLU A 1 101 ? -0.159 8.949 -18.090 1.00 95.12 101 GLU A N 1
ATOM 752 C CA . GLU A 1 101 ? -0.381 7.517 -18.266 1.00 95.12 101 GLU A CA 1
ATOM 753 C C . GLU A 1 101 ? -0.911 6.889 -16.974 1.00 95.12 101 GLU A C 1
ATOM 755 O O . GLU A 1 101 ? -2.003 6.321 -16.964 1.00 95.12 101 GLU A O 1
ATOM 760 N N . LEU A 1 102 ? -0.206 7.093 -15.859 1.00 96.19 102 LEU A N 1
ATOM 761 C CA . LEU A 1 102 ? -0.588 6.549 -14.556 1.00 96.19 102 LEU A CA 1
ATOM 762 C C . LEU A 1 102 ? -1.893 7.176 -14.043 1.00 96.19 102 LEU A C 1
ATOM 764 O O . LEU A 1 102 ? -2.765 6.466 -13.551 1.00 96.19 102 LEU A O 1
ATOM 768 N N . THR A 1 103 ? -2.108 8.482 -14.257 1.00 94.88 103 THR A N 1
ATOM 769 C CA . THR A 1 103 ? -3.403 9.122 -13.944 1.00 94.88 103 THR A CA 1
ATOM 770 C C . THR A 1 103 ? -4.547 8.538 -14.777 1.00 94.88 103 THR A C 1
ATOM 772 O O . THR A 1 103 ? -5.678 8.451 -14.298 1.00 94.88 103 THR A O 1
ATOM 775 N N . SER A 1 104 ? -4.289 8.145 -16.026 1.00 91.81 104 SER A N 1
ATOM 776 C CA . SER A 1 104 ? -5.308 7.527 -16.879 1.00 91.81 104 SER A CA 1
ATOM 777 C C . SER A 1 104 ? -5.676 6.131 -16.379 1.00 91.81 104 SER A C 1
ATOM 779 O O . SER A 1 104 ? -6.863 5.818 -16.310 1.00 91.81 104 SER A O 1
ATOM 781 N N . ILE A 1 105 ? -4.691 5.332 -15.954 1.00 91.25 105 ILE A N 1
ATOM 782 C CA . ILE A 1 105 ? -4.925 4.017 -15.335 1.00 91.25 105 ILE A CA 1
ATOM 783 C C . ILE A 1 105 ? -5.704 4.167 -14.031 1.00 91.25 105 ILE A C 1
ATOM 785 O O . ILE A 1 105 ? -6.713 3.486 -13.862 1.00 91.25 105 ILE A O 1
ATOM 789 N N . LEU A 1 106 ? -5.308 5.108 -13.166 1.00 91.00 106 LEU A N 1
ATOM 790 C CA . LEU A 1 106 ? -6.046 5.437 -11.944 1.00 91.00 106 LEU A CA 1
ATOM 791 C C . LEU A 1 106 ? -7.519 5.699 -12.248 1.00 91.00 106 LEU A C 1
ATOM 793 O O . LEU A 1 106 ? -8.391 5.033 -11.697 1.00 91.00 106 LEU A O 1
ATOM 797 N N . LYS A 1 107 ? -7.815 6.626 -13.165 1.00 89.00 107 LYS A N 1
ATOM 798 C CA . LYS A 1 107 ? -9.199 6.972 -13.519 1.00 89.00 107 LYS A CA 1
ATOM 799 C C . LYS A 1 107 ? -9.980 5.786 -14.078 1.00 89.00 107 LYS A C 1
ATOM 801 O O . LYS A 1 107 ? -11.142 5.622 -13.725 1.00 89.00 107 LYS A O 1
ATOM 806 N N . LEU A 1 108 ? -9.355 4.991 -14.945 1.00 87.75 108 LEU A N 1
ATOM 807 C CA . LEU A 1 108 ? -10.010 3.872 -15.616 1.00 87.75 108 LEU A CA 1
ATOM 808 C C . LEU A 1 108 ? -10.307 2.719 -14.652 1.00 87.75 108 LEU A C 1
ATOM 810 O O . LEU A 1 108 ? -11.404 2.172 -14.676 1.00 87.75 108 LEU A O 1
ATOM 814 N N . ARG A 1 109 ? -9.337 2.359 -13.807 1.00 86.06 109 ARG A N 1
ATOM 815 C CA . ARG A 1 109 ? -9.405 1.150 -12.983 1.00 86.06 109 ARG A CA 1
ATOM 816 C C . ARG A 1 109 ? -9.914 1.380 -11.559 1.00 86.06 109 ARG A C 1
ATOM 818 O O . ARG A 1 109 ? -10.307 0.419 -10.909 1.00 86.06 109 ARG A O 1
ATOM 825 N N . THR A 1 110 ? -9.995 2.625 -11.074 1.00 85.94 110 THR A N 1
ATOM 826 C CA . THR A 1 110 ? -10.549 2.916 -9.732 1.00 85.94 110 THR A CA 1
ATOM 827 C C . THR A 1 110 ? -11.954 2.339 -9.555 1.00 85.94 110 THR A C 1
ATOM 829 O O . THR A 1 110 ? -12.267 1.796 -8.501 1.00 85.94 110 THR A O 1
ATOM 832 N N . GLN A 1 111 ? -12.815 2.434 -10.572 1.00 77.50 111 GLN A N 1
ATOM 833 C CA . GLN A 1 111 ? -14.187 1.932 -10.462 1.00 77.50 111 GLN A CA 1
ATOM 834 C C . GLN A 1 111 ? -14.235 0.408 -10.274 1.00 77.50 111 GLN A C 1
ATOM 836 O O . GLN A 1 111 ? -15.048 -0.093 -9.494 1.00 77.50 111 GLN A O 1
ATOM 841 N N . GLU A 1 112 ? -13.354 -0.305 -10.972 1.00 78.00 112 GLU A N 1
ATOM 842 C CA . GLU A 1 112 ? -13.214 -1.757 -10.896 1.00 78.00 112 GLU A CA 1
ATOM 843 C C . GLU A 1 112 ? -12.678 -2.178 -9.523 1.00 78.00 112 GLU A C 1
ATOM 845 O O . GLU A 1 112 ? -13.352 -2.905 -8.793 1.00 78.00 112 GLU A O 1
ATOM 850 N N . PHE A 1 113 ? -11.527 -1.638 -9.116 1.00 80.06 113 PHE A N 1
ATOM 851 C CA . PHE A 1 113 ? -10.861 -2.038 -7.874 1.00 80.06 113 PHE A CA 1
ATOM 852 C C . PHE A 1 113 ? -11.580 -1.574 -6.605 1.00 80.06 113 PHE A C 1
ATOM 854 O O . PHE A 1 113 ? -11.573 -2.286 -5.602 1.00 80.06 113 PHE A O 1
ATOM 861 N N . CYS A 1 114 ? -12.255 -0.422 -6.632 1.00 81.19 114 CYS A N 1
ATOM 862 C CA . CYS A 1 114 ? -12.983 0.058 -5.456 1.00 81.19 114 CYS A CA 1
ATOM 863 C C . CYS A 1 114 ? -14.251 -0.762 -5.175 1.00 81.19 114 CYS A C 1
ATOM 865 O O . CYS A 1 114 ? -14.723 -0.809 -4.039 1.00 81.19 114 CYS A O 1
ATOM 867 N N . SER A 1 115 ? -14.802 -1.403 -6.209 1.00 74.00 115 SER A N 1
ATOM 868 C CA . SER A 1 115 ? -15.973 -2.278 -6.090 1.00 74.00 115 SER A CA 1
ATOM 869 C C . SER A 1 115 ? -15.588 -3.723 -5.760 1.00 74.00 115 SER A C 1
ATOM 871 O O . SER A 1 115 ? -16.425 -4.481 -5.274 1.00 74.00 115 SER A O 1
ATOM 873 N N . ALA A 1 116 ? -14.336 -4.110 -6.018 1.00 71.25 116 ALA A N 1
ATOM 874 C CA . ALA A 1 116 ? -13.803 -5.415 -5.656 1.00 71.25 116 ALA A CA 1
ATOM 875 C C . ALA A 1 116 ? -13.556 -5.521 -4.135 1.00 71.25 116 ALA A C 1
ATOM 877 O O . ALA A 1 116 ? -13.348 -4.500 -3.461 1.00 71.25 116 ALA A O 1
ATOM 878 N N . PRO A 1 117 ? -13.549 -6.744 -3.568 1.00 71.06 117 PRO A N 1
ATOM 879 C CA . PRO A 1 117 ? -13.046 -6.968 -2.215 1.00 71.06 117 PRO A CA 1
ATOM 880 C C . PRO A 1 117 ? -11.663 -6.338 -2.049 1.00 71.06 117 PRO A C 1
ATOM 882 O O . PRO A 1 117 ? -10.863 -6.349 -2.986 1.00 71.06 117 PRO A O 1
ATOM 885 N N . ALA A 1 118 ? -11.387 -5.760 -0.877 1.00 79.94 118 ALA A N 1
ATOM 886 C CA . ALA A 1 118 ? -10.061 -5.208 -0.619 1.00 79.94 118 ALA A CA 1
ATOM 887 C C . ALA A 1 118 ? -8.993 -6.313 -0.763 1.00 79.94 118 ALA A C 1
ATOM 889 O O . ALA A 1 118 ? -9.330 -7.477 -0.538 1.00 79.94 118 ALA A O 1
ATOM 890 N N . PRO A 1 119 ? -7.746 -5.985 -1.132 1.00 76.56 119 PRO A N 1
ATOM 891 C CA . PRO A 1 119 ? -6.642 -6.941 -1.201 1.00 76.56 119 PRO A CA 1
ATOM 892 C C . PRO A 1 119 ? -6.363 -7.660 0.122 1.00 76.56 119 PRO A C 1
ATOM 894 O O . PRO A 1 119 ? -6.210 -8.877 0.119 1.00 76.56 119 PRO A O 1
ATOM 897 N N . THR A 1 120 ? -6.392 -6.929 1.242 1.00 85.56 120 THR A N 1
ATOM 898 C CA . THR A 1 120 ? -6.160 -7.451 2.601 1.00 85.56 120 THR A CA 1
ATOM 899 C C . THR A 1 120 ? -7.301 -7.095 3.549 1.00 85.56 120 THR A C 1
ATOM 901 O O . THR A 1 120 ? -8.071 -6.159 3.293 1.00 85.56 120 THR A O 1
ATOM 904 N N . LEU A 1 121 ? -7.394 -7.808 4.673 1.00 87.75 121 LEU A N 1
ATOM 905 C CA . LEU A 1 121 ? -8.389 -7.516 5.704 1.00 87.75 121 LEU A CA 1
ATOM 906 C C . LEU A 1 121 ? -8.154 -6.135 6.334 1.00 87.75 121 LEU A C 1
ATOM 908 O O . LEU A 1 121 ? -9.100 -5.378 6.553 1.00 87.75 121 LEU A O 1
ATOM 912 N N . GLN A 1 122 ? -6.895 -5.750 6.555 1.00 92.31 122 GLN A N 1
ATOM 913 C CA . GLN A 1 122 ? -6.557 -4.416 7.057 1.00 92.31 122 GLN A CA 1
ATOM 914 C C . GLN A 1 122 ? -6.998 -3.307 6.088 1.00 92.31 122 GLN A C 1
ATOM 916 O O . GLN A 1 122 ? -7.514 -2.277 6.524 1.00 92.31 122 GLN A O 1
ATOM 921 N N . GLU A 1 123 ? -6.856 -3.509 4.774 1.00 87.50 123 GLU A N 1
ATOM 922 C CA . GLU A 1 123 ? -7.338 -2.534 3.792 1.00 87.50 123 GLU A CA 1
ATOM 923 C C . GLU A 1 123 ? -8.876 -2.469 3.756 1.00 87.50 123 GLU A C 1
ATOM 925 O O . GLU A 1 123 ? -9.440 -1.392 3.539 1.00 87.50 123 GLU A O 1
ATOM 930 N N . ALA A 1 124 ? -9.577 -3.573 4.038 1.00 89.19 124 ALA A N 1
ATOM 931 C CA . ALA A 1 124 ? -11.031 -3.552 4.218 1.00 89.19 124 ALA A CA 1
ATOM 932 C C . ALA A 1 124 ? -11.439 -2.654 5.403 1.00 89.19 124 ALA A C 1
ATOM 934 O O . ALA A 1 124 ? -12.378 -1.856 5.287 1.00 89.19 124 ALA A O 1
ATOM 935 N N . LEU A 1 125 ? -10.691 -2.702 6.512 1.00 94.50 125 LEU A N 1
ATOM 936 C CA . LEU A 1 125 ? -10.899 -1.810 7.657 1.00 94.50 125 LEU A CA 1
ATOM 937 C C . LEU A 1 125 ? -10.589 -0.349 7.319 1.00 94.50 125 LEU A C 1
ATOM 939 O O . LEU A 1 125 ? -11.397 0.533 7.622 1.00 94.50 125 LEU A O 1
ATOM 943 N N . ASP A 1 126 ? -9.471 -0.078 6.644 1.00 93.06 126 ASP A N 1
ATOM 944 C CA . ASP A 1 126 ? -9.105 1.276 6.210 1.00 93.06 126 ASP A CA 1
ATOM 945 C C . ASP A 1 126 ? -10.176 1.854 5.264 1.00 93.06 126 ASP A C 1
ATOM 947 O O . ASP A 1 126 ? -10.598 3.005 5.409 1.00 93.06 126 ASP A O 1
ATOM 951 N N . ARG A 1 127 ? -10.727 1.032 4.359 1.00 88.50 127 ARG A N 1
ATOM 952 C CA . ARG A 1 127 ? -11.853 1.401 3.487 1.00 88.50 127 ARG A CA 1
ATOM 953 C C . ARG A 1 127 ? -13.110 1.726 4.289 1.00 88.50 127 ARG A C 1
ATOM 955 O O . ARG A 1 127 ? -13.782 2.721 3.996 1.00 88.50 127 ARG A O 1
ATOM 962 N N . LYS A 1 128 ? -13.432 0.929 5.311 1.00 92.19 128 LYS A N 1
ATOM 963 C CA . LYS A 1 128 ? -14.566 1.209 6.199 1.00 92.19 128 LYS A CA 1
ATOM 964 C C . LYS A 1 128 ? -14.366 2.523 6.958 1.00 92.19 128 LYS A C 1
ATOM 966 O O . LYS A 1 128 ? -15.290 3.330 7.056 1.00 92.19 128 LYS A O 1
ATOM 971 N N . CYS A 1 129 ? -13.147 2.794 7.410 1.00 95.69 129 CYS A N 1
ATOM 972 C CA . CYS A 1 129 ? -12.795 4.057 8.044 1.00 95.69 129 CYS A CA 1
ATOM 973 C C . CYS A 1 129 ? -12.876 5.261 7.100 1.00 95.69 129 CYS A C 1
ATOM 975 O O . CYS A 1 129 ? -13.375 6.316 7.501 1.00 95.69 129 CYS A O 1
ATOM 977 N N . ALA A 1 130 ? -12.474 5.111 5.838 1.00 91.38 130 ALA A N 1
ATOM 978 C CA . ALA A 1 130 ? -12.653 6.148 4.827 1.00 91.38 130 ALA A CA 1
ATOM 979 C C . ALA A 1 130 ? -14.143 6.477 4.595 1.00 91.38 130 ALA A C 1
ATOM 981 O O . ALA A 1 130 ? -14.499 7.650 4.446 1.00 91.38 130 ALA A O 1
ATOM 982 N N . GLN A 1 131 ? -15.034 5.475 4.631 1.00 90.81 131 GLN A N 1
ATOM 983 C CA . GLN A 1 131 ? -16.488 5.698 4.576 1.00 90.81 131 GLN A CA 1
ATOM 984 C C . GLN A 1 131 ? -16.978 6.516 5.778 1.00 90.81 131 GLN A C 1
ATOM 986 O O . GLN A 1 131 ? -17.625 7.546 5.585 1.00 90.81 131 GLN A O 1
ATOM 991 N N . PHE A 1 132 ? -16.601 6.131 7.002 1.00 95.25 132 PHE A N 1
ATOM 992 C CA . PHE A 1 132 ? -16.972 6.879 8.210 1.00 95.25 132 PHE A CA 1
ATOM 993 C C . PHE A 1 132 ? -16.448 8.318 8.210 1.00 95.25 132 PHE A C 1
ATOM 995 O O . PHE A 1 132 ? -17.134 9.239 8.660 1.00 95.25 132 PHE A O 1
ATOM 1002 N N . GLY A 1 133 ? -15.249 8.542 7.675 1.00 93.75 133 GLY A N 1
ATOM 1003 C CA . GLY A 1 133 ? -14.722 9.885 7.474 1.00 93.75 133 GLY A CA 1
ATOM 1004 C C . GLY A 1 133 ? -15.526 10.705 6.477 1.00 93.75 133 GLY A C 1
ATOM 1005 O O . GLY A 1 133 ? -15.834 11.865 6.745 1.00 93.75 133 GLY A O 1
ATOM 1006 N N . LYS A 1 134 ? -15.929 10.107 5.353 1.00 91.81 134 LYS A N 1
ATOM 1007 C CA . LYS A 1 134 ? -16.794 10.768 4.368 1.00 91.81 134 LYS A CA 1
ATOM 1008 C C . LYS A 1 134 ? -18.150 11.141 4.972 1.00 91.81 134 LYS A C 1
ATOM 1010 O O . LYS A 1 134 ? -18.613 12.260 4.774 1.00 91.81 134 LYS A O 1
ATOM 1015 N N . GLU A 1 135 ? -18.761 10.245 5.740 1.00 95.19 135 GLU A N 1
ATOM 1016 C CA . GLU A 1 135 ? -20.003 10.512 6.479 1.00 95.19 135 GLU A CA 1
ATOM 1017 C C . GLU A 1 135 ? -19.829 11.646 7.498 1.00 95.19 135 GLU A C 1
ATOM 1019 O O . GLU A 1 135 ? -20.666 12.546 7.587 1.00 95.19 135 GLU A O 1
ATOM 1024 N N . SER A 1 136 ? -18.703 11.655 8.214 1.00 96.38 136 SER A N 1
ATOM 1025 C CA . SER A 1 136 ? -18.346 12.707 9.172 1.00 96.38 136 SER A CA 1
ATOM 1026 C C . SER A 1 136 ? -18.148 14.061 8.485 1.00 96.38 136 SER A C 1
ATOM 1028 O O . SER A 1 136 ? -18.687 15.068 8.942 1.00 96.38 136 SER A O 1
ATOM 1030 N N . CYS A 1 137 ? -17.449 14.087 7.347 1.00 95.06 137 CYS A N 1
ATOM 1031 C CA . CYS A 1 137 ? -17.299 15.278 6.514 1.00 95.06 137 CYS A CA 1
ATOM 1032 C C . CYS A 1 137 ? -18.659 15.802 6.027 1.00 95.06 137 CYS A C 1
ATOM 1034 O O . CYS A 1 137 ? -18.953 16.985 6.184 1.00 95.06 137 CYS A O 1
ATOM 1036 N N . ASN A 1 138 ? -19.522 14.920 5.509 1.00 95.94 138 ASN A N 1
ATOM 1037 C CA . ASN A 1 138 ? -20.878 15.275 5.069 1.00 95.94 138 ASN A CA 1
ATOM 1038 C C . ASN A 1 138 ? -21.750 15.803 6.219 1.00 95.94 138 ASN A C 1
ATOM 1040 O O . ASN A 1 138 ? -22.664 16.591 5.989 1.00 95.94 138 ASN A O 1
ATOM 1044 N N . SER A 1 139 ? -21.444 15.399 7.453 1.00 96.31 139 SER A N 1
ATOM 1045 C CA . SER A 1 139 ? -22.086 15.882 8.680 1.00 96.31 139 SER A CA 1
ATOM 1046 C C . SER A 1 139 ? -21.480 17.194 9.205 1.00 96.31 139 SER A C 1
ATOM 1048 O O . SER A 1 139 ? -21.842 17.649 10.287 1.00 96.31 139 SER A O 1
ATOM 1050 N N . GLY A 1 140 ? -20.556 17.814 8.461 1.00 95.69 140 GLY A N 1
ATOM 1051 C CA . GLY A 1 140 ? -19.959 19.114 8.776 1.00 95.69 140 GLY A CA 1
ATOM 1052 C C . GLY A 1 140 ? -18.630 19.060 9.535 1.00 95.69 140 GLY A C 1
ATOM 1053 O O . GLY A 1 140 ? -18.098 20.110 9.898 1.00 95.69 140 GLY A O 1
ATOM 1054 N N . LEU A 1 141 ? -18.056 17.876 9.773 1.00 95.12 141 LEU A N 1
ATOM 1055 C CA . LEU A 1 141 ? -16.765 17.750 10.454 1.00 95.12 141 LEU A CA 1
ATOM 1056 C C . LEU A 1 141 ? -15.605 17.945 9.468 1.00 95.12 141 LEU A C 1
ATOM 1058 O O . LEU A 1 141 ? -15.103 16.998 8.860 1.00 95.12 141 LEU A O 1
ATOM 1062 N N . ALA A 1 142 ? -15.158 19.196 9.341 1.00 93.88 142 ALA A N 1
ATOM 1063 C CA . ALA A 1 142 ? -14.156 19.622 8.362 1.00 93.88 142 ALA A CA 1
ATOM 1064 C C . ALA A 1 142 ? -12.821 18.855 8.428 1.00 93.88 142 ALA A C 1
ATOM 1066 O O . ALA A 1 142 ? -12.177 18.674 7.399 1.00 93.88 142 ALA A O 1
ATOM 1067 N N . SER A 1 143 ? -12.409 18.365 9.605 1.00 92.94 143 SER A N 1
ATOM 1068 C CA . SER A 1 143 ? -11.160 17.604 9.778 1.00 92.94 143 SER A CA 1
ATOM 1069 C C . SER A 1 143 ? -11.124 16.278 9.013 1.00 92.94 143 SER A C 1
ATOM 1071 O O . SER A 1 143 ? -10.039 15.757 8.772 1.00 92.94 143 SER A O 1
ATOM 1073 N N . TYR A 1 144 ? -12.284 15.741 8.629 1.00 92.81 144 TYR A N 1
ATOM 1074 C CA . TYR A 1 144 ? -12.399 14.491 7.874 1.00 92.81 144 TYR A CA 1
ATOM 1075 C C . TYR A 1 144 ? -12.552 14.714 6.366 1.00 92.81 144 TYR A C 1
ATOM 1077 O O . TYR A 1 144 ? -12.482 13.767 5.584 1.00 92.81 144 TYR A O 1
ATOM 1085 N N . CYS A 1 145 ? -12.767 15.955 5.928 1.00 91.56 145 CYS A N 1
ATOM 1086 C CA . CYS A 1 145 ? -12.979 16.262 4.521 1.00 91.56 145 CYS A CA 1
ATOM 1087 C C . CYS A 1 145 ? -11.672 16.151 3.730 1.00 91.56 145 CYS A C 1
ATOM 1089 O O . CYS A 1 145 ? -10.767 16.964 3.893 1.00 91.56 145 CYS A O 1
ATOM 1091 N N . GLY A 1 146 ? -11.588 15.144 2.855 1.00 84.06 146 GLY A N 1
ATOM 1092 C CA . GLY A 1 146 ? -10.401 14.885 2.032 1.00 84.06 146 GLY A CA 1
ATOM 1093 C C . GLY A 1 146 ? -9.206 14.316 2.805 1.00 84.06 146 GLY A C 1
ATOM 1094 O O . GLY A 1 146 ? -8.114 14.252 2.249 1.00 84.06 146 GLY A O 1
ATOM 1095 N N . ALA A 1 147 ? -9.396 13.915 4.065 1.00 87.62 147 ALA A N 1
ATOM 1096 C CA . ALA A 1 147 ? -8.353 13.280 4.860 1.00 87.62 147 ALA A CA 1
ATOM 1097 C C . ALA A 1 147 ? -8.159 11.814 4.440 1.00 87.62 147 ALA A C 1
ATOM 1099 O O . ALA A 1 147 ? -9.136 11.109 4.181 1.00 87.62 147 ALA A O 1
ATOM 1100 N N . ALA A 1 148 ? -6.910 11.344 4.431 1.00 88.69 148 ALA A N 1
ATOM 1101 C CA . ALA A 1 148 ? -6.618 9.915 4.467 1.00 88.69 148 ALA A CA 1
ATOM 1102 C C . ALA A 1 148 ? -6.879 9.390 5.887 1.00 88.69 148 ALA A C 1
ATOM 1104 O O . ALA A 1 148 ? -6.537 10.054 6.872 1.00 88.69 148 ALA A O 1
ATOM 1105 N N . ILE A 1 149 ? -7.534 8.234 5.992 1.00 92.19 149 ILE A N 1
ATOM 1106 C CA . ILE A 1 149 ? -8.040 7.698 7.259 1.00 92.19 149 ILE A CA 1
ATOM 1107 C C . ILE A 1 149 ? -7.737 6.210 7.327 1.00 92.19 149 ILE A C 1
ATOM 1109 O O . ILE A 1 149 ? -7.989 5.488 6.366 1.00 92.19 149 ILE A O 1
ATOM 1113 N N . TYR A 1 150 ? -7.242 5.772 8.479 1.00 94.12 150 TYR A N 1
ATOM 1114 C CA . TYR A 1 150 ? -6.753 4.421 8.707 1.00 94.12 150 TYR A CA 1
ATOM 1115 C C . TYR A 1 150 ? -7.422 3.811 9.935 1.00 94.12 150 TYR A C 1
ATOM 1117 O O . TYR A 1 150 ? -7.612 4.485 10.951 1.00 94.12 150 TYR A O 1
ATOM 1125 N N . ALA A 1 151 ? -7.756 2.530 9.855 1.00 97.06 151 ALA A N 1
ATOM 1126 C CA . ALA A 1 151 ? -8.205 1.748 10.990 1.00 97.06 151 ALA A CA 1
ATOM 1127 C C . ALA A 1 151 ? -6.993 1.293 11.800 1.00 97.06 151 ALA A C 1
ATOM 1129 O O . ALA A 1 151 ? -6.108 0.614 11.276 1.00 97.06 151 ALA A O 1
ATOM 1130 N N . ARG A 1 152 ? -6.947 1.639 13.086 1.00 97.50 152 ARG A N 1
ATOM 1131 C CA . ARG A 1 152 ? -5.942 1.109 14.012 1.00 97.50 152 ARG A CA 1
ATOM 1132 C C . ARG A 1 152 ? -6.572 0.728 15.345 1.00 97.50 152 ARG A C 1
ATOM 1134 O O . ARG A 1 152 ? -7.482 1.405 15.831 1.00 97.50 152 ARG A O 1
ATOM 1141 N N . TYR A 1 153 ? -6.054 -0.331 15.952 1.00 96.75 153 TYR A N 1
ATOM 1142 C CA . TYR A 1 153 ? -6.329 -0.725 17.325 1.00 96.75 153 TYR A CA 1
ATOM 1143 C C . TYR A 1 153 ? -5.326 -0.046 18.261 1.00 96.75 153 TYR A C 1
ATOM 1145 O O . TYR A 1 153 ? -4.276 -0.585 18.609 1.00 96.75 153 TYR A O 1
ATOM 1153 N N . ASP A 1 154 ? -5.625 1.189 18.642 1.00 96.19 154 ASP A N 1
ATOM 1154 C CA . ASP A 1 154 ? -4.714 2.000 19.456 1.00 96.19 154 ASP A CA 1
ATOM 1155 C C . ASP A 1 154 ? -5.489 2.950 20.369 1.00 96.19 154 ASP A C 1
ATOM 1157 O O . ASP A 1 154 ? -6.712 2.957 20.315 1.00 96.19 154 ASP A O 1
ATOM 1161 N N . LYS A 1 155 ? -4.811 3.717 21.222 1.00 95.12 155 LYS A N 1
ATOM 1162 C CA . LYS A 1 155 ? -5.396 4.660 22.188 1.00 95.12 155 LYS A CA 1
ATOM 1163 C C . LYS A 1 155 ? -5.993 5.901 21.516 1.00 95.12 155 LYS A C 1
ATOM 1165 O O . LYS A 1 155 ? -5.479 6.387 20.518 1.00 95.12 155 LYS A O 1
ATOM 1170 N N . GLY A 1 156 ? -7.043 6.458 22.116 1.00 94.88 156 GLY A N 1
ATOM 1171 C CA . GLY A 1 156 ? -7.703 7.673 21.636 1.00 94.88 156 GLY A CA 1
ATOM 1172 C C . GLY A 1 156 ? -7.162 8.956 22.276 1.00 94.88 156 GLY A C 1
ATOM 1173 O O . GLY A 1 156 ? -5.957 9.185 22.380 1.00 94.88 156 GLY A O 1
ATOM 1174 N N . ASN A 1 157 ? -8.078 9.827 22.696 1.00 94.44 157 ASN A N 1
ATOM 1175 C CA . ASN A 1 157 ? -7.739 11.068 23.392 1.00 94.44 157 ASN A CA 1
ATOM 1176 C C . ASN A 1 157 ? -7.259 10.807 24.840 1.00 94.44 157 ASN A C 1
ATOM 1178 O O . ASN A 1 157 ? -7.135 9.666 25.291 1.00 94.44 157 ASN A O 1
ATOM 1182 N N . SER A 1 158 ? -7.015 11.871 25.611 1.00 93.81 158 SER A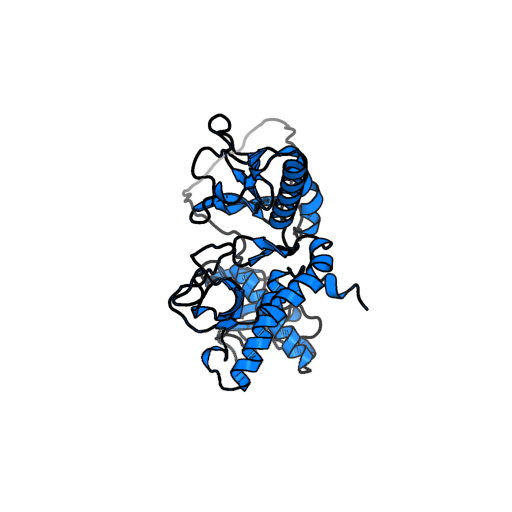 N 1
ATOM 1183 C CA . SER A 1 158 ? -6.466 11.770 26.971 1.00 93.81 158 SER A CA 1
ATOM 1184 C C . SER A 1 158 ? -7.314 10.933 27.939 1.00 93.81 158 SER A C 1
ATOM 1186 O O . SER A 1 158 ? -6.756 10.381 28.882 1.00 93.81 158 SER A O 1
ATOM 1188 N N . SER A 1 159 ? -8.627 10.787 27.717 1.00 94.56 159 SER A N 1
ATOM 1189 C CA . SER A 1 159 ? -9.486 9.918 28.537 1.00 94.56 159 SER A CA 1
ATOM 1190 C C . SER A 1 159 ? -9.619 8.489 27.995 1.00 94.56 159 SER A C 1
ATOM 1192 O O . SER A 1 159 ? -10.058 7.602 28.720 1.00 94.56 159 SER A O 1
ATOM 1194 N N . GLN A 1 160 ? -9.197 8.230 26.757 1.00 93.94 160 GLN A N 1
ATOM 1195 C CA . GLN A 1 160 ? -9.321 6.943 26.068 1.00 93.94 160 GLN A CA 1
ATOM 1196 C C . GLN A 1 160 ? -7.979 6.201 26.014 1.00 93.94 160 GLN A C 1
ATOM 1198 O O . GLN A 1 160 ? -7.402 5.975 24.950 1.00 93.94 160 GLN A O 1
ATOM 1203 N N . GLN A 1 161 ? -7.464 5.827 27.184 1.00 91.88 161 GLN A N 1
ATOM 1204 C CA . GLN A 1 161 ? -6.150 5.180 27.310 1.00 91.88 161 GLN A CA 1
ATOM 1205 C C . GLN A 1 161 ? -6.162 3.673 27.006 1.00 91.88 161 GLN A C 1
ATOM 1207 O O . GLN A 1 161 ? -5.096 3.060 26.911 1.00 91.88 161 GLN A O 1
ATOM 1212 N N . THR A 1 162 ? -7.344 3.079 26.833 1.00 92.75 162 THR A N 1
ATOM 1213 C CA . THR A 1 162 ? -7.523 1.699 26.377 1.00 92.75 162 THR A CA 1
ATOM 1214 C C . THR A 1 162 ? -7.495 1.630 24.852 1.00 92.75 162 THR A C 1
ATOM 1216 O O . THR A 1 162 ? -8.128 2.433 24.149 1.00 92.75 162 THR A O 1
ATOM 1219 N N . LYS A 1 163 ? -6.753 0.650 24.329 1.00 93.88 163 LYS A N 1
ATOM 1220 C CA . LYS A 1 163 ? -6.760 0.350 22.897 1.00 93.88 163 LYS A CA 1
ATOM 1221 C C . LYS A 1 163 ? -8.132 -0.193 22.498 1.00 93.88 163 LYS A C 1
ATOM 1223 O O . LYS A 1 163 ? -8.712 -0.996 23.216 1.00 93.88 163 LYS A O 1
ATOM 1228 N N . GLU A 1 164 ? -8.639 0.301 21.380 1.00 96.12 164 GLU A N 1
ATOM 1229 C CA . GLU A 1 164 ? -9.893 -0.098 20.733 1.00 96.12 164 GLU A CA 1
ATOM 1230 C C . GLU A 1 164 ? -9.746 0.204 19.239 1.00 96.12 164 GLU A C 1
ATOM 1232 O O . GLU A 1 164 ? -8.888 1.008 18.854 1.00 96.12 164 GLU A O 1
ATOM 1237 N N . TRP A 1 165 ? -10.605 -0.381 18.402 1.00 97.69 165 TRP A N 1
ATOM 1238 C CA . TRP A 1 165 ? -10.641 -0.033 16.987 1.00 97.69 165 TRP A CA 1
ATOM 1239 C C . TRP A 1 165 ? -11.160 1.387 16.778 1.00 97.69 165 TRP A C 1
ATOM 1241 O O . TRP A 1 165 ? -12.273 1.754 17.181 1.00 97.69 165 TRP A O 1
ATOM 1251 N N . ARG A 1 166 ? -10.326 2.202 16.134 1.00 98.31 166 ARG A N 1
ATOM 1252 C CA . ARG A 1 166 ? -10.619 3.598 15.821 1.00 98.31 166 ARG A CA 1
ATOM 1253 C C . ARG A 1 166 ? -10.157 3.923 14.403 1.00 98.31 166 ARG A C 1
ATOM 1255 O O . ARG A 1 166 ? -9.192 3.353 13.900 1.00 98.31 166 ARG A O 1
ATOM 1262 N N . CYS A 1 167 ? -10.849 4.868 13.781 1.00 97.81 167 CYS A N 1
ATOM 1263 C CA . CYS A 1 167 ? -10.471 5.455 12.504 1.00 97.81 167 CYS A CA 1
ATOM 1264 C C . CYS A 1 167 ? -9.707 6.751 12.751 1.00 97.81 167 CYS A C 1
ATOM 1266 O O . CYS A 1 167 ? -10.306 7.738 13.181 1.00 97.81 167 CYS A O 1
ATOM 1268 N N . TYR A 1 168 ? -8.408 6.750 12.484 1.00 96.75 168 TYR A N 1
ATOM 1269 C CA . TYR A 1 168 ? -7.534 7.904 12.667 1.00 96.75 168 TYR A CA 1
ATOM 1270 C C . TYR A 1 168 ? -7.311 8.607 11.345 1.00 96.75 168 TYR A C 1
ATOM 1272 O O . TYR A 1 168 ? -7.020 7.957 10.342 1.00 96.75 168 TYR A O 1
ATOM 1280 N N . ILE A 1 169 ? -7.393 9.934 11.344 1.00 93.81 169 ILE A N 1
ATOM 1281 C CA . ILE A 1 169 ? -6.861 10.693 10.214 1.00 93.81 169 ILE A CA 1
ATOM 1282 C C . ILE A 1 169 ? -5.328 10.609 10.225 1.00 93.81 169 ILE A C 1
ATOM 1284 O O . ILE A 1 169 ? -4.719 10.568 11.292 1.00 93.81 169 ILE A O 1
ATOM 1288 N N . GLU A 1 170 ? -4.710 10.614 9.045 1.00 90.25 170 GLU A N 1
ATOM 1289 C CA . GLU A 1 170 ? -3.268 10.390 8.841 1.00 90.25 170 GLU A CA 1
ATOM 1290 C C . GLU A 1 170 ? -2.369 11.132 9.841 1.00 90.25 170 GLU A C 1
ATOM 1292 O O . GLU A 1 170 ? -1.487 10.527 10.439 1.00 90.25 170 GLU A O 1
ATOM 1297 N N . LYS A 1 171 ? -2.626 12.427 10.073 1.00 89.19 171 LYS A N 1
ATOM 1298 C CA . LYS A 1 171 ? -1.793 13.282 10.938 1.00 89.19 171 LYS A CA 1
ATOM 1299 C C . LYS A 1 171 ? -1.764 12.876 12.418 1.00 89.19 171 LYS A C 1
ATOM 1301 O O . LYS A 1 171 ? -0.971 13.426 13.175 1.00 89.19 171 LYS A O 1
ATOM 1306 N N . GLU A 1 172 ? -2.656 11.986 12.845 1.00 93.88 172 GLU A N 1
ATOM 1307 C CA . GLU A 1 172 ? -2.713 11.475 14.220 1.00 93.88 172 GLU A CA 1
ATOM 1308 C C . GLU A 1 172 ? -1.839 10.228 14.406 1.00 93.88 172 GLU A C 1
ATOM 1310 O O . GLU A 1 172 ? -1.618 9.792 15.536 1.00 93.88 172 GLU A O 1
ATOM 1315 N N . LEU A 1 173 ? -1.349 9.655 13.304 1.00 92.31 173 LEU A N 1
ATOM 1316 C CA . LEU A 1 173 ? -0.522 8.461 13.289 1.00 92.31 173 LEU A CA 1
ATOM 1317 C C . LEU A 1 173 ? 0.933 8.822 13.002 1.00 92.31 173 LEU A C 1
ATOM 1319 O O . LEU A 1 173 ? 1.250 9.594 12.097 1.00 92.31 173 LEU A O 1
ATOM 1323 N N . ASP A 1 174 ? 1.836 8.209 13.757 1.00 89.38 174 ASP A N 1
ATOM 1324 C CA . ASP A 1 174 ? 3.269 8.312 13.531 1.00 89.38 174 ASP A CA 1
ATOM 1325 C C . ASP A 1 174 ? 3.749 7.097 12.732 1.00 89.38 174 ASP A C 1
ATOM 1327 O O . ASP A 1 174 ? 3.969 6.015 13.279 1.00 89.38 174 ASP A O 1
ATOM 1331 N N . PHE A 1 175 ? 3.893 7.268 11.417 1.00 85.00 175 PHE A N 1
ATOM 1332 C CA . PHE A 1 175 ? 4.328 6.203 10.508 1.00 85.00 175 PHE A CA 1
ATOM 1333 C C . PHE A 1 175 ? 5.824 5.865 10.614 1.00 85.00 175 PHE A C 1
ATOM 1335 O O . PHE A 1 175 ? 6.274 4.899 9.997 1.00 85.00 175 PHE A O 1
ATOM 1342 N N . SER A 1 176 ? 6.597 6.606 11.416 1.00 82.44 176 SER A N 1
ATOM 1343 C CA . SER A 1 176 ? 7.960 6.199 11.782 1.00 82.44 176 SER A CA 1
ATOM 1344 C C . SER A 1 176 ? 7.977 5.150 12.897 1.00 82.44 176 SER A C 1
ATOM 1346 O O . SER A 1 176 ? 8.994 4.493 13.112 1.00 82.44 176 SER A O 1
ATOM 1348 N N . LYS A 1 177 ? 6.849 4.971 13.593 1.00 82.75 177 LYS A N 1
ATOM 1349 C CA . LYS A 1 177 ? 6.706 4.037 14.704 1.00 82.75 177 LYS A CA 1
ATOM 1350 C C . LYS A 1 177 ? 5.795 2.880 14.337 1.00 82.75 177 LYS A C 1
ATOM 1352 O O . LYS A 1 177 ? 4.771 3.062 13.674 1.00 82.75 177 LYS A O 1
ATOM 1357 N N . SER A 1 178 ? 6.168 1.707 14.830 1.00 84.12 178 SER A N 1
ATOM 1358 C CA . SER A 1 178 ? 5.366 0.493 14.740 1.00 84.12 178 SER A CA 1
ATOM 1359 C C . SER A 1 178 ? 4.634 0.229 16.051 1.00 84.12 178 SER A C 1
ATOM 1361 O O . SER A 1 178 ? 5.126 0.562 17.131 1.00 84.12 178 SER A O 1
ATOM 1363 N N . GLY A 1 179 ? 3.475 -0.410 15.959 1.00 83.69 179 GLY A N 1
ATOM 1364 C CA . GLY A 1 179 ? 2.749 -0.917 17.114 1.00 83.69 179 GLY A CA 1
ATOM 1365 C C . GLY A 1 179 ? 1.732 -1.979 16.722 1.00 83.69 179 GLY A C 1
ATOM 1366 O O . GLY A 1 179 ? 1.323 -2.060 15.565 1.00 83.69 179 GLY A O 1
ATOM 1367 N N . ASP A 1 180 ? 1.312 -2.776 17.705 1.00 86.19 180 ASP A N 1
ATOM 1368 C CA . ASP A 1 180 ? 0.294 -3.820 17.531 1.00 86.19 180 ASP A CA 1
ATOM 1369 C C . ASP A 1 180 ? -1.086 -3.169 17.441 1.00 86.19 180 ASP A C 1
ATOM 1371 O O . ASP A 1 180 ? -1.794 -3.006 18.445 1.00 86.19 180 ASP A O 1
ATOM 1375 N N . GLY A 1 181 ? -1.383 -2.674 16.243 1.00 91.44 181 GLY A N 1
ATOM 1376 C CA . GLY A 1 181 ? -2.552 -1.863 15.936 1.00 91.44 181 GLY A CA 1
ATOM 1377 C C . GLY A 1 181 ? -3.236 -2.242 14.627 1.00 91.44 181 GLY A C 1
ATOM 1378 O O . GLY A 1 181 ? -4.217 -1.595 14.279 1.00 91.44 181 GLY A O 1
ATOM 1379 N N . CYS A 1 182 ? -2.757 -3.255 13.909 1.00 93.94 182 CYS A N 1
ATOM 1380 C CA . CYS A 1 182 ? -3.384 -3.750 12.685 1.00 93.94 182 CYS A CA 1
ATOM 1381 C C . CYS A 1 182 ? -3.865 -5.192 12.855 1.00 93.94 182 CYS A C 1
ATOM 1383 O O . CYS A 1 182 ? -3.600 -5.817 13.883 1.00 93.94 182 CYS A O 1
ATOM 1385 N N . VAL A 1 183 ? -4.548 -5.713 11.838 1.00 90.69 183 VAL A N 1
ATOM 1386 C CA . VAL A 1 183 ? -4.823 -7.147 11.692 1.00 90.69 183 VAL A CA 1
ATOM 1387 C C . VAL A 1 183 ? -4.070 -7.756 10.519 1.00 90.69 183 VAL A C 1
ATOM 1389 O O . VAL A 1 183 ? -3.805 -7.080 9.524 1.00 90.69 183 VAL A O 1
ATOM 1392 N N . ASP A 1 184 ? -3.746 -9.038 10.641 1.00 86.19 184 ASP A N 1
ATOM 1393 C CA . ASP A 1 184 ? -3.452 -9.882 9.488 1.00 86.19 184 ASP A CA 1
ATOM 1394 C C . ASP A 1 184 ? -4.742 -10.297 8.753 1.00 86.19 184 ASP A C 1
ATOM 1396 O O . ASP A 1 184 ? -5.859 -9.958 9.154 1.00 86.19 184 ASP A O 1
ATOM 1400 N N . ASP A 1 185 ? -4.593 -11.050 7.663 1.00 86.81 185 ASP A N 1
ATOM 1401 C CA . ASP A 1 185 ? -5.714 -11.527 6.845 1.00 86.81 185 ASP A CA 1
ATOM 1402 C C . ASP A 1 185 ? -6.607 -12.563 7.554 1.00 86.81 185 ASP A C 1
ATOM 1404 O O . ASP A 1 185 ? -7.711 -12.847 7.094 1.00 86.81 185 ASP A O 1
ATOM 1408 N N . CYS A 1 186 ? -6.179 -13.074 8.709 1.00 86.25 186 CYS A N 1
ATOM 1409 C CA . CYS A 1 186 ? -6.964 -13.950 9.573 1.00 86.25 186 CYS A CA 1
ATOM 1410 C C . CYS A 1 186 ? -7.619 -13.216 10.751 1.00 86.25 186 CYS A C 1
ATOM 1412 O O . CYS A 1 186 ? -8.299 -13.840 11.569 1.00 86.25 186 CYS A O 1
ATOM 1414 N N . GLY A 1 187 ? -7.477 -11.889 10.822 1.00 86.12 187 GLY A N 1
ATOM 1415 C CA . GLY A 1 187 ? -8.052 -11.067 11.883 1.00 86.12 187 GLY A CA 1
ATOM 1416 C C . GLY A 1 187 ? -7.245 -11.075 13.181 1.00 86.12 187 GLY A C 1
ATOM 1417 O O . GLY A 1 187 ? -7.713 -10.532 14.182 1.00 86.12 187 GLY A O 1
ATOM 1418 N N . SER A 1 188 ? -6.048 -11.668 13.188 1.00 87.19 188 SER A N 1
ATOM 1419 C CA . SER A 1 188 ? -5.169 -11.653 14.357 1.00 87.19 188 SER A CA 1
ATOM 1420 C C . SER A 1 188 ? -4.426 -10.328 14.441 1.00 87.19 188 SER A C 1
ATOM 1422 O O . SER A 1 188 ? -4.017 -9.758 13.430 1.00 87.19 188 SER A O 1
ATOM 1424 N N . MET A 1 189 ? -4.230 -9.835 15.665 1.00 85.38 189 MET A N 1
ATOM 1425 C CA . MET A 1 189 ? -3.491 -8.596 15.897 1.00 85.38 189 MET A CA 1
ATOM 1426 C C . MET A 1 189 ? -2.051 -8.717 15.396 1.00 85.38 189 MET A C 1
ATOM 1428 O O . MET A 1 189 ? -1.342 -9.653 15.757 1.00 85.38 189 MET A O 1
ATOM 1432 N N . THR A 1 190 ? -1.607 -7.730 14.621 1.00 86.00 190 THR A N 1
ATOM 1433 C CA . THR A 1 190 ? -0.252 -7.668 14.073 1.00 86.00 190 THR A CA 1
ATOM 1434 C C . THR A 1 190 ? 0.353 -6.271 14.196 1.00 86.00 190 THR A C 1
ATOM 1436 O O . THR A 1 190 ? -0.352 -5.261 14.342 1.00 86.00 190 THR A O 1
ATOM 1439 N N . SER A 1 191 ? 1.683 -6.218 14.145 1.00 87.44 191 SER A N 1
ATOM 1440 C CA . SER A 1 191 ? 2.440 -4.974 14.202 1.00 87.44 191 SER A CA 1
ATOM 1441 C C . SER A 1 191 ? 2.401 -4.257 12.858 1.00 87.44 191 SER A C 1
ATOM 1443 O O . SER A 1 191 ? 2.603 -4.860 11.806 1.00 87.44 191 SER A O 1
ATOM 1445 N N . CYS A 1 192 ? 2.174 -2.949 12.881 1.00 84.00 192 CYS A N 1
ATOM 1446 C CA . CYS A 1 192 ? 2.204 -2.122 11.684 1.00 84.00 192 CYS A CA 1
ATOM 1447 C C . CYS A 1 192 ? 2.671 -0.704 11.996 1.00 84.00 192 CYS A C 1
ATOM 1449 O O . CYS A 1 192 ? 2.595 -0.237 13.135 1.00 84.00 192 CYS A O 1
ATOM 1451 N N . ARG A 1 193 ? 3.149 -0.004 10.963 1.00 85.31 193 ARG A N 1
ATOM 1452 C CA . ARG A 1 193 ? 3.509 1.412 11.065 1.00 85.31 193 ARG A CA 1
ATOM 1453 C C . ARG A 1 193 ? 2.267 2.294 11.189 1.00 85.31 193 ARG A C 1
ATOM 1455 O O . ARG A 1 193 ? 1.198 1.989 10.647 1.00 85.31 193 ARG A O 1
ATOM 1462 N N . GLY A 1 194 ? 2.441 3.426 11.862 1.00 87.38 194 GLY A N 1
ATOM 1463 C CA . GLY A 1 194 ? 1.360 4.369 12.124 1.00 87.38 194 GLY A CA 1
ATOM 1464 C C . GLY A 1 194 ? 0.722 4.097 13.477 1.00 87.38 194 GLY A C 1
ATOM 1465 O O . GLY A 1 194 ? -0.466 3.795 13.543 1.00 87.38 194 GLY A O 1
ATOM 1466 N N . SER A 1 195 ? 1.523 4.180 14.541 1.00 89.56 195 SER A N 1
ATOM 1467 C CA . SER A 1 195 ? 1.042 4.106 15.927 1.00 89.56 195 SER A CA 1
ATOM 1468 C C . SER A 1 195 ? 0.723 5.493 16.482 1.00 89.56 195 SER A C 1
ATOM 1470 O O . SER A 1 195 ? 1.321 6.491 16.065 1.00 89.56 195 SER A O 1
ATOM 1472 N N . VAL A 1 196 ? -0.154 5.563 17.475 1.00 91.19 196 VAL A N 1
ATOM 1473 C CA . VAL A 1 196 ? -0.514 6.817 18.139 1.00 91.19 196 VAL A CA 1
ATOM 1474 C C . VAL A 1 196 ? 0.568 7.204 19.161 1.00 91.19 196 VAL A C 1
ATOM 1476 O O . VAL A 1 196 ? 0.762 6.546 20.181 1.00 91.19 196 VAL A O 1
ATOM 1479 N N . SER A 1 197 ? 1.284 8.306 18.905 1.00 82.81 197 SER A N 1
ATOM 1480 C CA . SER A 1 197 ? 2.395 8.789 19.754 1.00 82.81 197 SER A CA 1
ATOM 1481 C C . SER A 1 197 ? 1.961 9.582 21.001 1.00 82.81 197 SER A C 1
ATOM 1483 O O . SER A 1 197 ? 2.791 9.884 21.857 1.00 82.81 197 SER A O 1
ATOM 1485 N N . GLY A 1 198 ? 0.683 9.948 21.108 1.00 84.12 198 GLY A N 1
ATOM 1486 C CA . GLY A 1 198 ? 0.122 10.770 22.184 1.00 84.12 198 GLY A CA 1
ATOM 1487 C C . GLY A 1 198 ? -1.399 10.887 22.050 1.00 84.12 198 GLY A C 1
ATOM 1488 O O . GLY A 1 198 ? -1.968 10.250 21.175 1.00 84.12 198 GLY A O 1
ATOM 1489 N N . PRO A 1 199 ? -2.093 11.678 22.885 1.00 88.38 199 PRO A N 1
ATOM 1490 C CA . PRO A 1 199 ? -3.546 11.800 22.800 1.00 88.38 199 PRO A CA 1
ATOM 1491 C C . PRO A 1 199 ? -4.003 12.237 21.407 1.00 88.38 199 PRO A C 1
ATOM 1493 O O . PRO A 1 199 ? -3.673 13.338 20.964 1.00 88.38 199 PRO A O 1
ATOM 1496 N N . SER A 1 200 ? -4.788 11.397 20.734 1.00 92.19 200 SER A N 1
ATOM 1497 C CA . SER A 1 200 ? -5.348 11.768 19.438 1.00 92.19 200 SER A CA 1
ATOM 1498 C C . SER A 1 200 ? -6.496 12.764 19.615 1.00 92.19 200 SER A C 1
ATOM 1500 O O . SER A 1 200 ? -7.366 12.597 20.473 1.00 92.19 200 SER A O 1
ATOM 1502 N N . THR A 1 201 ? -6.519 13.792 18.771 1.00 91.56 201 THR A N 1
ATOM 1503 C CA . THR A 1 201 ? -7.558 14.832 18.746 1.00 91.56 201 THR A CA 1
ATOM 1504 C C . THR A 1 201 ? -8.597 14.619 17.651 1.00 91.56 201 THR A C 1
ATOM 1506 O O . THR A 1 201 ? -9.676 15.203 17.713 1.00 91.56 201 THR A O 1
ATOM 1509 N N . SER A 1 202 ? -8.287 13.792 16.650 1.00 93.12 202 SER A N 1
ATOM 1510 C CA . SER A 1 202 ? -9.111 13.630 15.449 1.00 93.12 202 SER A CA 1
ATOM 1511 C C . SER A 1 202 ? -9.218 12.160 15.033 1.00 93.12 202 SER A C 1
ATOM 1513 O O . SER A 1 202 ? -8.558 11.702 14.104 1.00 93.12 202 SER A O 1
ATOM 1515 N N . HIS A 1 203 ? -10.074 11.411 15.720 1.00 97.06 203 HIS A N 1
ATOM 1516 C CA . HIS A 1 203 ? -10.383 10.024 15.381 1.00 97.06 203 HIS A CA 1
ATOM 1517 C C . HIS A 1 203 ? -11.863 9.710 15.619 1.00 97.06 203 HIS A C 1
ATOM 1519 O O . HIS A 1 203 ? -12.566 10.425 16.337 1.00 97.06 203 HIS A O 1
ATOM 1525 N N . LEU A 1 204 ? -12.322 8.599 15.047 1.00 97.25 204 LEU A N 1
ATOM 1526 C CA . LEU A 1 204 ? -13.656 8.048 15.272 1.00 97.25 204 LEU A CA 1
ATOM 1527 C C . LEU A 1 204 ? -13.531 6.700 15.980 1.00 97.25 204 LEU A C 1
ATOM 1529 O O . LEU A 1 204 ? -12.989 5.756 15.411 1.00 97.25 204 LEU A O 1
ATOM 1533 N N . THR A 1 205 ? -14.049 6.584 17.201 1.00 97.19 205 THR A N 1
ATOM 1534 C CA . THR A 1 205 ? -14.130 5.296 17.909 1.00 97.19 205 THR A CA 1
ATOM 1535 C C . THR A 1 205 ? -15.253 4.443 17.325 1.00 97.19 205 THR A C 1
ATOM 1537 O O . THR A 1 205 ? -16.408 4.871 17.341 1.00 97.19 205 THR A O 1
ATOM 1540 N N . ARG A 1 206 ? -14.911 3.273 16.769 1.00 97.31 206 ARG A N 1
ATOM 1541 C CA . ARG A 1 206 ? -15.827 2.363 16.051 1.00 97.31 206 ARG A CA 1
ATOM 1542 C C . ARG A 1 206 ? -15.527 0.883 16.360 1.00 97.31 206 ARG A C 1
ATOM 1544 O O . ARG A 1 206 ? -15.298 0.108 15.432 1.00 97.31 206 ARG A O 1
ATOM 1551 N N . PRO A 1 207 ? -15.454 0.478 17.646 1.00 93.75 207 PRO A N 1
ATOM 1552 C CA . PRO A 1 207 ? -15.041 -0.869 18.029 1.00 93.75 207 PRO A CA 1
ATOM 1553 C C . PRO A 1 207 ? -15.942 -1.942 17.425 1.00 93.75 207 PRO A C 1
ATOM 1555 O O . PRO A 1 207 ? -15.449 -2.858 16.777 1.00 93.75 207 PRO A O 1
ATOM 1558 N N . SER A 1 208 ? -17.256 -1.795 17.577 1.00 91.88 208 SER A N 1
ATOM 1559 C CA . SER A 1 208 ? -18.226 -2.785 17.114 1.00 91.88 208 SER A CA 1
ATOM 1560 C C . SER A 1 208 ? -18.292 -2.856 15.592 1.00 91.88 208 SER A C 1
ATOM 1562 O O . SER A 1 208 ? -18.358 -3.940 15.028 1.00 91.88 208 SER A O 1
ATOM 1564 N N . GLU A 1 209 ? -18.272 -1.711 14.910 1.00 96.56 209 GLU A N 1
ATOM 1565 C CA . GLU A 1 209 ? -18.425 -1.665 13.459 1.00 96.56 209 GLU A CA 1
ATOM 1566 C C . GLU A 1 209 ? -17.181 -2.161 12.722 1.00 96.56 209 GLU A C 1
ATOM 1568 O O . GLU A 1 209 ? -17.314 -2.785 11.674 1.00 96.56 209 GLU A O 1
ATOM 1573 N N . LEU A 1 210 ? -15.984 -1.897 13.254 1.00 95.44 210 LEU A N 1
ATOM 1574 C CA . LEU A 1 210 ? -14.740 -2.415 12.684 1.00 95.44 210 LEU A CA 1
ATOM 1575 C C . LEU A 1 210 ? -14.536 -3.891 13.039 1.00 95.44 210 LEU A C 1
ATOM 1577 O O . LEU A 1 210 ? -14.133 -4.658 12.169 1.00 95.44 210 LEU A O 1
ATOM 1581 N N . GLN A 1 211 ? -14.906 -4.320 14.251 1.00 93.06 211 GLN A N 1
ATOM 1582 C CA . GLN A 1 211 ? -14.910 -5.744 14.594 1.00 93.06 211 GLN A CA 1
ATOM 1583 C C . GLN A 1 211 ? -15.885 -6.534 13.712 1.00 93.06 211 GLN A C 1
ATOM 1585 O O . GLN A 1 211 ? -15.541 -7.609 13.238 1.00 93.06 211 GLN A O 1
ATOM 1590 N N . ALA A 1 212 ? -17.060 -5.974 13.407 1.00 88.19 212 ALA A N 1
ATOM 1591 C CA . ALA A 1 212 ? -18.014 -6.611 12.504 1.00 88.19 212 ALA A CA 1
ATOM 1592 C C . ALA A 1 212 ? -17.435 -6.833 11.098 1.00 88.19 212 ALA A C 1
ATOM 1594 O O . ALA A 1 212 ? -17.724 -7.862 10.496 1.00 88.19 212 ALA A O 1
ATOM 1595 N N . VAL A 1 213 ? -16.603 -5.910 10.590 1.00 90.38 213 VAL A N 1
ATOM 1596 C CA . VAL A 1 213 ? -15.884 -6.124 9.324 1.00 90.38 213 VAL A CA 1
ATOM 1597 C C . VAL A 1 213 ? -14.935 -7.307 9.466 1.00 90.38 213 VAL A C 1
ATOM 1599 O O . VAL A 1 213 ? -15.066 -8.239 8.682 1.00 90.38 213 VAL A O 1
ATOM 1602 N N . ILE A 1 214 ? -14.070 -7.326 10.491 1.00 88.19 214 ILE A N 1
ATOM 1603 C CA . ILE A 1 214 ? -13.148 -8.449 10.762 1.00 88.19 214 ILE A CA 1
ATOM 1604 C C . ILE A 1 214 ? -13.905 -9.778 10.765 1.00 88.19 214 ILE A C 1
ATOM 1606 O O . ILE A 1 214 ? -13.557 -10.688 10.020 1.00 88.19 214 ILE A O 1
ATOM 1610 N N . ASP A 1 215 ? -14.974 -9.872 11.550 1.00 86.75 215 ASP A N 1
ATOM 1611 C CA . ASP A 1 215 ? -15.728 -11.112 11.718 1.00 86.75 215 ASP A CA 1
ATOM 1612 C C . ASP A 1 215 ? -16.423 -11.552 10.421 1.00 86.75 215 ASP A C 1
ATOM 1614 O O . ASP A 1 215 ? -16.472 -12.748 10.129 1.00 86.75 215 ASP A O 1
ATOM 1618 N N . SER A 1 216 ? -16.953 -10.599 9.645 1.00 84.00 216 SER A N 1
ATOM 1619 C CA . SER A 1 216 ? -17.670 -10.879 8.394 1.00 84.00 216 SER A CA 1
ATOM 1620 C C . SER A 1 216 ? -16.750 -11.236 7.233 1.00 84.00 216 SER A C 1
ATOM 1622 O O . SER A 1 216 ? -17.103 -12.070 6.401 1.00 84.00 216 SER A O 1
ATOM 1624 N N . ASP A 1 217 ? -15.581 -10.604 7.187 1.00 82.62 217 ASP A N 1
ATOM 1625 C CA . ASP A 1 217 ? -14.721 -10.633 6.021 1.00 82.62 217 ASP A CA 1
ATOM 1626 C C . ASP A 1 217 ? -13.568 -11.614 6.187 1.00 82.62 217 ASP A C 1
ATOM 1628 O O . ASP A 1 217 ? -13.124 -12.137 5.173 1.00 82.62 217 ASP A O 1
ATOM 1632 N N . LYS A 1 218 ? -13.111 -11.933 7.410 1.00 83.50 218 LYS A N 1
ATOM 1633 C CA . LYS A 1 218 ? -11.921 -12.776 7.644 1.00 83.50 218 LYS A CA 1
ATOM 1634 C C . LYS A 1 218 ? -11.891 -14.063 6.817 1.00 83.50 218 LYS A C 1
ATOM 1636 O O . LYS A 1 218 ? -10.838 -14.405 6.310 1.00 83.50 218 LYS A O 1
ATOM 1641 N N . SER A 1 219 ? -13.017 -14.744 6.602 1.00 81.88 219 SER A N 1
ATOM 1642 C CA . SER A 1 219 ? -13.072 -15.990 5.815 1.00 81.88 219 SER A CA 1
ATOM 1643 C C . SER A 1 219 ? -12.815 -15.778 4.321 1.00 81.88 219 SER A C 1
ATOM 1645 O O . SER A 1 219 ? -12.418 -16.698 3.613 1.00 81.88 219 SER A O 1
ATOM 1647 N N . ASN A 1 220 ? -13.017 -14.556 3.825 1.00 79.19 220 ASN A N 1
ATOM 1648 C CA . ASN A 1 220 ? -12.664 -14.171 2.467 1.00 79.19 220 ASN A CA 1
ATOM 1649 C C . ASN A 1 220 ? -11.150 -13.967 2.307 1.00 79.19 220 ASN A C 1
ATOM 1651 O O . ASN A 1 220 ? -10.682 -13.922 1.172 1.00 79.19 220 ASN A O 1
ATOM 1655 N N . TYR A 1 221 ? -10.401 -13.758 3.388 1.00 78.75 221 TYR A N 1
ATOM 1656 C CA . TYR A 1 221 ? -8.980 -13.386 3.369 1.00 78.75 221 TYR A CA 1
ATOM 1657 C C . TYR A 1 221 ? -8.097 -14.508 3.909 1.00 78.75 221 TYR A C 1
ATOM 1659 O O . TYR A 1 221 ? -7.119 -14.899 3.278 1.00 78.75 221 TYR A O 1
ATOM 1667 N N . CYS A 1 222 ? -8.491 -15.057 5.049 1.00 83.50 222 CYS A N 1
ATOM 1668 C CA . CYS A 1 222 ? -7.845 -16.168 5.704 1.00 83.50 222 CYS A CA 1
ATOM 1669 C C . CYS A 1 222 ? -8.066 -17.434 4.886 1.00 83.50 222 CYS A C 1
ATOM 1671 O O . CYS A 1 222 ? -9.160 -17.996 4.834 1.00 83.50 222 CYS A O 1
ATOM 1673 N N . THR A 1 223 ? -7.011 -17.909 4.240 1.00 71.31 223 THR A N 1
ATOM 1674 C CA . THR A 1 223 ? -7.001 -19.264 3.704 1.00 71.31 223 THR A CA 1
ATOM 1675 C C . THR A 1 223 ? -6.814 -20.220 4.874 1.00 71.31 223 THR A C 1
ATOM 1677 O O . THR A 1 223 ? -5.686 -20.517 5.269 1.00 71.31 223 THR A O 1
ATOM 1680 N N . ASP A 1 224 ? -7.925 -20.660 5.459 1.00 51.25 224 ASP A N 1
ATOM 1681 C CA . ASP A 1 224 ? -7.939 -21.612 6.564 1.00 51.25 224 ASP A CA 1
ATOM 1682 C C . ASP A 1 224 ? -7.101 -22.860 6.233 1.00 51.25 224 ASP A C 1
ATOM 1684 O O . ASP A 1 224 ? -7.470 -23.688 5.397 1.00 51.25 224 ASP A O 1
ATOM 1688 N N . LYS A 1 225 ? -6.026 -23.083 6.993 1.00 40.72 225 LYS A N 1
ATOM 1689 C CA . LYS A 1 225 ? -5.773 -24.424 7.529 1.00 40.72 225 LYS A CA 1
ATOM 1690 C C . LYS A 1 225 ? -6.503 -24.512 8.869 1.00 40.72 225 LYS A C 1
ATOM 1692 O O . LYS A 1 225 ? -5.894 -24.352 9.914 1.00 40.72 225 LYS A O 1
ATOM 1697 N N . SER A 1 226 ? -7.817 -24.710 8.771 1.00 35.44 226 SER A N 1
ATOM 1698 C CA . SER A 1 226 ? -8.764 -25.165 9.799 1.00 35.44 226 SER A CA 1
ATOM 1699 C C . SER A 1 226 ? -8.561 -24.677 11.242 1.00 35.44 226 SER A C 1
ATOM 1701 O O . SER A 1 226 ? -7.693 -25.151 11.973 1.00 35.44 226 SER A O 1
ATOM 1703 N N . GLU A 1 227 ? -9.508 -23.844 11.662 1.00 34.59 227 GLU A N 1
ATOM 1704 C CA . GLU A 1 227 ? -9.930 -23.551 13.031 1.00 34.59 227 GLU A CA 1
ATOM 1705 C C . GLU A 1 227 ? -9.829 -24.745 14.007 1.00 34.59 227 GLU A C 1
ATOM 1707 O O . GLU A 1 227 ? -10.406 -25.810 13.781 1.00 34.59 227 GLU A O 1
ATOM 1712 N N . GLN A 1 228 ? -9.208 -24.525 15.170 1.00 28.38 228 GLN A N 1
ATOM 1713 C CA . GLN A 1 228 ? -9.522 -25.266 16.395 1.00 28.38 228 GLN A CA 1
ATOM 1714 C C . GLN A 1 228 ? -9.543 -24.330 17.609 1.00 28.38 228 GLN A C 1
ATOM 1716 O O . GLN A 1 228 ? -8.521 -24.087 18.238 1.00 28.38 228 GLN A O 1
ATOM 1721 N N . GLN A 1 229 ? -10.735 -23.850 17.970 1.00 28.94 229 GLN A N 1
ATOM 1722 C CA . GLN A 1 229 ? -11.252 -23.824 19.350 1.00 28.94 229 GLN A CA 1
ATOM 1723 C C . GLN A 1 229 ? -12.715 -23.329 19.333 1.00 28.94 229 GLN A C 1
ATOM 1725 O O . GLN A 1 229 ? -13.068 -22.624 18.391 1.00 28.94 229 GLN A O 1
ATOM 1730 N N . PRO A 1 230 ? -13.569 -23.586 20.354 1.00 34.00 230 PRO A N 1
ATOM 1731 C CA . PRO A 1 230 ? -13.296 -24.231 21.642 1.00 34.00 230 PRO A CA 1
ATOM 1732 C C . PRO A 1 230 ? -14.336 -25.272 22.097 1.00 34.00 230 PRO A C 1
ATOM 1734 O O . PRO A 1 230 ? -15.485 -25.284 21.666 1.00 34.00 230 PRO A O 1
ATOM 1737 N N . SER A 1 231 ? -13.981 -26.118 23.064 1.00 27.48 231 SER A N 1
ATOM 1738 C CA . SER A 1 231 ? -14.989 -26.786 23.894 1.00 27.48 231 SER A CA 1
ATOM 1739 C C . SER A 1 231 ? -14.543 -26.847 25.346 1.00 27.48 231 SER A C 1
ATOM 1741 O O . SER A 1 231 ? -13.435 -27.254 25.679 1.00 27.48 231 SER A O 1
ATOM 1743 N N . GLN A 1 232 ? -15.441 -26.329 26.175 1.00 29.03 232 GLN A N 1
ATOM 1744 C CA . GLN A 1 232 ? -15.323 -26.079 27.597 1.00 29.03 232 GLN A CA 1
ATOM 1745 C C . GLN A 1 232 ? -15.090 -27.363 28.394 1.00 29.03 232 GLN A C 1
ATOM 1747 O O . GLN A 1 232 ? -15.675 -28.411 28.126 1.00 29.03 232 GLN A O 1
ATOM 1752 N N . ALA A 1 233 ? -14.272 -27.226 29.434 1.00 27.55 233 ALA A N 1
ATOM 1753 C CA . ALA A 1 233 ? -14.076 -28.218 30.472 1.00 27.55 233 ALA A CA 1
ATOM 1754 C C . ALA A 1 233 ? -15.398 -28.547 31.186 1.00 27.55 233 ALA A C 1
ATOM 1756 O O . ALA A 1 233 ? -16.078 -27.665 31.708 1.00 27.55 233 ALA A O 1
ATOM 1757 N N . THR A 1 234 ? -15.719 -29.836 31.268 1.00 27.77 234 THR A N 1
ATOM 1758 C CA . THR A 1 234 ? -16.540 -30.398 32.350 1.00 27.77 234 THR A CA 1
ATOM 1759 C C . THR A 1 234 ? -15.676 -31.442 33.067 1.00 27.77 234 THR A C 1
ATOM 1761 O O . THR A 1 234 ? -15.048 -32.246 32.376 1.00 27.77 234 THR A O 1
ATOM 1764 N N . PRO A 1 235 ? -15.576 -31.438 34.409 1.00 41.22 235 PRO A N 1
ATOM 1765 C CA . PRO A 1 235 ? -14.683 -32.342 35.130 1.00 41.22 235 PRO A CA 1
ATOM 1766 C C . PRO A 1 235 ? -15.377 -33.676 35.455 1.00 41.22 235 PRO A C 1
ATOM 1768 O O . PRO A 1 235 ? -16.577 -33.689 35.742 1.00 41.22 235 PRO A O 1
ATOM 1771 N N . PRO A 1 236 ? -14.635 -34.794 35.467 1.00 31.67 236 PRO A N 1
ATOM 1772 C CA . PRO A 1 236 ? -14.993 -35.938 36.311 1.00 31.67 236 PRO A CA 1
ATOM 1773 C C . PRO A 1 236 ? -13.814 -36.434 37.190 1.00 31.67 236 PRO A C 1
ATOM 1775 O O . PRO A 1 236 ? -12.687 -35.979 37.010 1.00 31.67 236 PRO A O 1
ATOM 1778 N N . PRO A 1 237 ? -14.075 -37.306 38.188 1.00 32.59 237 PRO A N 1
ATOM 1779 C CA . PRO A 1 237 ? -13.579 -37.147 39.559 1.00 32.59 237 PRO A CA 1
ATOM 1780 C C . PRO A 1 237 ? -12.346 -37.986 39.961 1.00 32.59 237 PRO A C 1
ATOM 1782 O O . PRO A 1 237 ? -11.857 -38.838 39.227 1.00 32.59 237 PRO A O 1
ATOM 1785 N N . GLU A 1 238 ? -11.896 -37.684 41.180 1.00 28.19 238 GLU A N 1
ATOM 1786 C CA . GLU A 1 238 ? -10.747 -38.129 41.984 1.00 28.19 238 GLU A CA 1
ATOM 1787 C C . GLU A 1 238 ? -10.488 -39.656 42.190 1.00 28.19 238 GLU A C 1
ATOM 1789 O O . GLU A 1 238 ? -11.396 -40.374 42.601 1.00 28.19 238 GLU A O 1
ATOM 1794 N N . ILE A 1 239 ? -9.186 -40.036 42.065 1.00 32.16 239 ILE A N 1
ATOM 1795 C CA . ILE A 1 239 ? -8.289 -40.789 43.018 1.00 32.16 239 ILE A CA 1
ATOM 1796 C C . ILE A 1 239 ? -8.466 -42.343 43.186 1.00 32.16 239 ILE A C 1
ATOM 1798 O O . ILE A 1 239 ? -9.597 -42.799 43.031 1.00 32.16 239 ILE A O 1
ATOM 1802 N N . PRO A 1 240 ? -7.459 -43.199 43.589 1.00 42.62 240 PRO A N 1
ATOM 1803 C CA . PRO A 1 240 ? -5.983 -43.064 43.809 1.00 42.62 240 PRO A CA 1
ATOM 1804 C C . PRO A 1 240 ? -5.030 -44.183 43.256 1.00 42.62 240 PRO A C 1
ATOM 1806 O O . PRO A 1 240 ? -5.430 -45.310 42.985 1.00 42.62 240 PRO A O 1
ATOM 1809 N N . GLU A 1 241 ? -3.727 -43.847 43.335 1.00 27.56 241 GLU A N 1
ATOM 1810 C CA . GLU A 1 241 ? -2.539 -44.635 43.778 1.00 27.56 241 GLU A CA 1
ATOM 1811 C C . GLU A 1 241 ? -1.792 -45.635 42.870 1.00 27.56 241 GLU A C 1
ATOM 1813 O O . GLU A 1 241 ? -2.295 -46.682 42.472 1.00 27.56 241 GLU A O 1
ATOM 1818 N N . GLY A 1 242 ? -0.486 -45.349 42.711 1.00 26.55 242 GLY A N 1
ATOM 1819 C CA . GLY A 1 242 ? 0.561 -46.290 42.301 1.00 26.55 242 GLY A CA 1
ATOM 1820 C C . GLY A 1 242 ? 1.853 -45.614 41.798 1.00 26.55 242 GLY A C 1
ATOM 1821 O O . GLY A 1 242 ? 2.057 -45.524 40.594 1.00 26.55 242 GLY A O 1
ATOM 1822 N N . THR A 1 243 ? 2.716 -45.146 42.707 1.00 25.77 243 THR A N 1
ATOM 1823 C CA . THR A 1 243 ? 4.136 -44.722 42.503 1.00 25.77 243 THR A CA 1
ATOM 1824 C C . THR A 1 243 ? 5.080 -45.889 42.908 1.00 25.77 243 THR A C 1
ATOM 1826 O O . THR A 1 243 ? 4.553 -46.825 43.518 1.00 25.77 243 THR A O 1
ATOM 1829 N N . PRO A 1 244 ? 6.429 -45.889 42.705 1.00 39.12 244 PRO A N 1
ATOM 1830 C CA . PRO A 1 244 ? 7.344 -44.819 42.246 1.00 39.12 244 PRO A CA 1
ATOM 1831 C C . PRO A 1 244 ? 8.442 -45.232 41.215 1.00 39.12 244 PRO A C 1
ATOM 1833 O O . PRO A 1 244 ? 8.574 -46.406 40.888 1.00 39.12 244 PRO A O 1
ATOM 1836 N N . GLU A 1 245 ? 9.118 -44.270 40.558 1.00 29.27 245 GLU A N 1
ATOM 1837 C CA . GLU A 1 245 ? 10.564 -43.865 40.661 1.00 29.27 245 GLU A CA 1
ATOM 1838 C C . GLU A 1 245 ? 11.168 -43.981 39.226 1.00 29.27 245 GLU A C 1
ATOM 1840 O O . GLU A 1 245 ? 10.768 -44.893 38.513 1.00 29.27 245 GLU A O 1
ATOM 1845 N N . GLU A 1 246 ? 12.004 -43.123 38.617 1.00 26.67 246 GLU A N 1
ATOM 1846 C CA . GLU A 1 246 ? 13.041 -42.150 39.014 1.00 26.67 246 GLU A CA 1
ATOM 1847 C C . GLU A 1 246 ? 13.307 -41.122 37.869 1.00 26.67 246 GLU A C 1
ATOM 1849 O O . GLU A 1 246 ? 13.160 -41.477 36.702 1.00 26.67 246 GLU A O 1
ATOM 1854 N N . SER A 1 247 ? 13.750 -39.905 38.253 1.00 24.48 247 SER A N 1
ATOM 1855 C CA . SER A 1 247 ? 14.808 -39.021 37.675 1.00 24.48 247 SER A CA 1
ATOM 1856 C C . SER A 1 247 ? 14.854 -38.717 36.153 1.00 24.48 247 SER A C 1
ATOM 1858 O O . SER A 1 247 ? 14.767 -39.616 35.334 1.00 24.48 247 SER A O 1
ATOM 1860 N N . GLU A 1 248 ? 15.113 -37.515 35.620 1.00 25.78 248 GLU A N 1
ATOM 1861 C CA . GLU A 1 248 ? 15.742 -36.291 36.132 1.00 25.78 248 GLU A CA 1
ATOM 1862 C C . GLU A 1 248 ? 15.602 -35.180 35.050 1.00 25.78 248 GLU A C 1
ATOM 1864 O O . GLU A 1 248 ? 15.733 -35.448 33.859 1.00 25.78 248 GLU A O 1
ATOM 1869 N N . THR A 1 249 ? 15.370 -33.941 35.498 1.00 24.78 249 THR A N 1
ATOM 1870 C CA . THR A 1 249 ? 15.871 -32.642 34.977 1.00 24.78 249 THR A CA 1
ATOM 1871 C C . THR A 1 249 ? 15.649 -32.094 33.548 1.00 24.78 249 THR A C 1
ATOM 1873 O O . THR A 1 249 ? 16.050 -32.666 32.543 1.00 24.78 249 THR A O 1
ATOM 1876 N N . GLU A 1 250 ? 15.226 -30.818 33.581 1.00 25.83 250 GLU A N 1
ATOM 1877 C CA . GLU A 1 250 ? 15.626 -29.657 32.755 1.00 25.83 250 GLU A CA 1
ATOM 1878 C C . GLU A 1 250 ? 14.745 -29.203 31.570 1.00 25.83 250 GLU A C 1
ATOM 1880 O O . GLU A 1 250 ? 14.876 -29.619 30.425 1.00 25.83 250 GLU A O 1
ATOM 1885 N N . ASP A 1 251 ? 13.896 -28.221 31.899 1.00 25.94 251 ASP A N 1
ATOM 1886 C CA . ASP A 1 251 ? 13.512 -27.075 31.066 1.00 25.94 251 ASP A CA 1
ATOM 1887 C C . ASP A 1 251 ? 14.774 -26.270 30.682 1.00 25.94 251 ASP A C 1
ATOM 1889 O O . ASP A 1 251 ? 15.611 -25.987 31.549 1.00 25.94 251 ASP A O 1
ATOM 1893 N N . PRO A 1 252 ? 14.918 -25.874 29.406 1.00 29.12 252 PRO A N 1
ATOM 1894 C CA . PRO A 1 252 ? 14.908 -24.434 29.177 1.00 29.12 252 PRO A CA 1
ATOM 1895 C C . PRO A 1 252 ? 14.105 -24.023 27.931 1.00 29.12 252 PRO A C 1
ATOM 1897 O O . PRO A 1 252 ? 14.375 -24.445 26.810 1.00 29.12 252 PRO A O 1
ATOM 1900 N N . SER A 1 253 ? 13.173 -23.093 28.140 1.00 29.31 253 SER A N 1
ATOM 1901 C CA . SER A 1 253 ? 13.073 -21.792 27.461 1.00 29.31 253 SER A CA 1
ATOM 1902 C C . SER A 1 253 ? 13.665 -21.723 26.041 1.00 29.31 253 SER A C 1
ATOM 1904 O O . SER A 1 253 ? 14.883 -21.648 25.867 1.00 29.31 253 SER A O 1
ATOM 1906 N N . GLY A 1 254 ? 12.804 -21.603 25.026 1.00 21.77 254 GLY A N 1
ATOM 1907 C CA . GLY A 1 254 ? 13.235 -21.294 23.661 1.00 21.77 254 GLY A CA 1
ATOM 1908 C C . GLY A 1 254 ? 12.088 -21.114 22.669 1.00 21.77 254 GLY A C 1
ATOM 1909 O O . GLY A 1 254 ? 11.552 -22.078 22.146 1.00 21.77 254 GLY A O 1
ATOM 1910 N N . SER A 1 255 ? 11.732 -19.853 22.440 1.00 28.80 255 SER A N 1
ATOM 1911 C CA . SER A 1 255 ? 11.067 -19.255 21.275 1.00 28.80 255 SER A CA 1
ATOM 1912 C C . SER A 1 255 ? 11.035 -20.025 19.935 1.00 28.80 255 SER A C 1
ATOM 1914 O O . SER A 1 255 ? 12.015 -20.651 19.553 1.00 28.80 255 SER A O 1
ATOM 1916 N N . GLN A 1 256 ? 9.984 -19.707 19.150 1.00 28.17 256 GLN A N 1
ATOM 1917 C CA . GLN A 1 256 ? 9.825 -19.831 17.677 1.00 28.17 256 GLN A CA 1
ATOM 1918 C C . GLN A 1 256 ? 9.404 -21.225 17.149 1.00 28.17 256 GLN A C 1
ATOM 1920 O O . GLN A 1 256 ? 9.804 -22.244 17.682 1.00 28.17 256 GLN A O 1
ATOM 1925 N N . ALA A 1 257 ? 8.536 -21.356 16.136 1.00 32.03 257 ALA A N 1
ATOM 1926 C CA . ALA A 1 257 ? 8.399 -20.513 14.952 1.00 32.03 257 ALA A CA 1
ATOM 1927 C C . ALA A 1 257 ? 6.949 -20.344 14.444 1.00 32.03 257 ALA A C 1
ATOM 1929 O O . ALA A 1 257 ? 6.162 -21.284 14.352 1.00 32.03 257 ALA A O 1
ATOM 1930 N N . VAL A 1 258 ? 6.656 -19.101 14.065 1.00 36.47 258 VAL A N 1
ATOM 1931 C CA . VAL A 1 258 ? 5.607 -18.686 13.125 1.00 36.47 258 VAL A CA 1
ATOM 1932 C C . VAL A 1 258 ? 6.065 -19.100 11.718 1.00 36.47 258 VAL A C 1
ATOM 1934 O O . VAL A 1 258 ? 7.227 -18.836 11.407 1.00 36.47 258 VAL A O 1
ATOM 1937 N N . PRO A 1 259 ? 5.224 -19.676 10.842 1.00 44.50 259 PRO A N 1
ATOM 1938 C CA . PRO A 1 259 ? 5.579 -19.857 9.433 1.00 44.50 259 PRO A CA 1
ATOM 1939 C C . PRO A 1 259 ? 5.783 -18.509 8.706 1.00 44.50 259 PRO A C 1
ATOM 1941 O O . PRO A 1 259 ? 4.847 -17.853 8.268 1.00 44.50 259 PRO A O 1
ATOM 1944 N N . GLU A 1 260 ? 7.028 -18.042 8.711 1.00 58.78 260 GLU A N 1
ATOM 1945 C CA . GLU A 1 260 ? 7.886 -17.709 7.560 1.00 58.78 260 GLU A CA 1
ATOM 1946 C C . GLU A 1 260 ? 7.252 -17.026 6.326 1.00 58.78 260 GLU A C 1
ATOM 1948 O O . GLU A 1 260 ? 7.115 -17.617 5.255 1.00 58.78 260 GLU A O 1
ATOM 1953 N N . ALA A 1 261 ? 6.969 -15.722 6.434 1.00 73.50 261 ALA A N 1
ATOM 1954 C CA . ALA A 1 261 ? 6.656 -14.835 5.309 1.00 73.50 261 ALA A CA 1
ATOM 1955 C C . ALA A 1 261 ? 7.708 -14.890 4.179 1.00 73.50 261 ALA A C 1
ATOM 1957 O O . ALA A 1 261 ? 7.349 -14.772 3.007 1.00 73.50 261 ALA A O 1
ATOM 1958 N N . LEU A 1 262 ? 8.993 -15.104 4.505 1.00 85.31 262 LEU A N 1
ATOM 1959 C CA . LEU A 1 262 ? 10.039 -15.252 3.487 1.00 85.31 262 LEU A CA 1
ATOM 1960 C C . LEU A 1 262 ? 9.855 -16.528 2.659 1.00 85.31 262 LEU A C 1
ATOM 1962 O O . LEU A 1 262 ? 9.859 -16.452 1.433 1.00 85.31 262 LEU A O 1
ATOM 1966 N N . GLN A 1 263 ? 9.637 -17.684 3.294 1.00 90.81 263 GLN A N 1
ATOM 1967 C CA . GLN A 1 263 ? 9.399 -18.938 2.575 1.00 90.81 263 GLN A CA 1
ATOM 1968 C C . GLN A 1 263 ? 8.197 -18.826 1.628 1.00 90.81 263 GLN A C 1
ATOM 1970 O O . GLN A 1 263 ? 8.248 -19.315 0.500 1.00 90.81 263 GLN A O 1
ATOM 1975 N N . HIS A 1 264 ? 7.147 -18.118 2.047 1.00 84.81 264 HIS A N 1
ATOM 1976 C CA . HIS A 1 264 ? 6.001 -17.823 1.190 1.00 84.81 264 HIS A CA 1
ATOM 1977 C C . HIS A 1 264 ? 6.364 -16.976 -0.037 1.00 84.81 264 HIS A C 1
ATOM 1979 O O . HIS A 1 264 ? 5.877 -17.255 -1.134 1.00 84.81 264 HIS A O 1
ATOM 1985 N N . ALA A 1 265 ? 7.233 -15.973 0.115 1.00 86.06 265 ALA A N 1
ATOM 1986 C CA . ALA A 1 265 ? 7.723 -15.185 -1.014 1.00 86.06 265 ALA A CA 1
ATOM 1987 C C . ALA A 1 265 ? 8.551 -16.037 -1.994 1.00 86.06 265 ALA A C 1
ATOM 1989 O O . ALA A 1 265 ? 8.391 -15.906 -3.209 1.00 86.06 265 ALA A O 1
ATOM 1990 N N . LEU A 1 266 ? 9.381 -16.954 -1.481 1.00 92.56 266 LEU A N 1
ATOM 1991 C CA . LEU A 1 266 ? 10.151 -17.883 -2.313 1.00 92.56 266 LEU A CA 1
ATOM 1992 C C . LEU A 1 266 ? 9.238 -18.863 -3.068 1.00 92.56 266 LEU A C 1
ATOM 1994 O O . LEU A 1 266 ? 9.429 -19.096 -4.263 1.00 92.56 266 LEU A O 1
ATOM 1998 N N . ASP A 1 267 ? 8.215 -19.402 -2.400 1.00 91.25 267 ASP A N 1
ATOM 1999 C CA . ASP A 1 267 ? 7.217 -20.270 -3.031 1.00 91.25 267 ASP A CA 1
ATOM 2000 C C . ASP A 1 267 ? 6.458 -19.519 -4.142 1.00 91.25 267 ASP A C 1
ATOM 2002 O O . ASP A 1 267 ? 6.299 -20.051 -5.242 1.00 91.25 267 ASP A O 1
ATOM 2006 N N . ALA A 1 268 ? 6.077 -18.256 -3.915 1.00 86.31 268 ALA A N 1
ATOM 2007 C CA . ALA A 1 268 ? 5.424 -17.416 -4.923 1.00 86.31 268 ALA A CA 1
ATOM 2008 C C . ALA A 1 268 ? 6.318 -17.156 -6.149 1.00 86.31 268 ALA A C 1
ATOM 2010 O O . ALA A 1 268 ? 5.864 -17.307 -7.284 1.00 86.31 268 ALA A O 1
ATOM 2011 N N . PHE A 1 269 ? 7.602 -16.850 -5.940 1.00 92.56 269 PHE A N 1
ATOM 2012 C CA . PHE A 1 269 ? 8.578 -16.755 -7.030 1.00 92.56 269 PHE A CA 1
ATOM 2013 C C . PHE A 1 269 ? 8.641 -18.058 -7.846 1.00 92.56 269 PH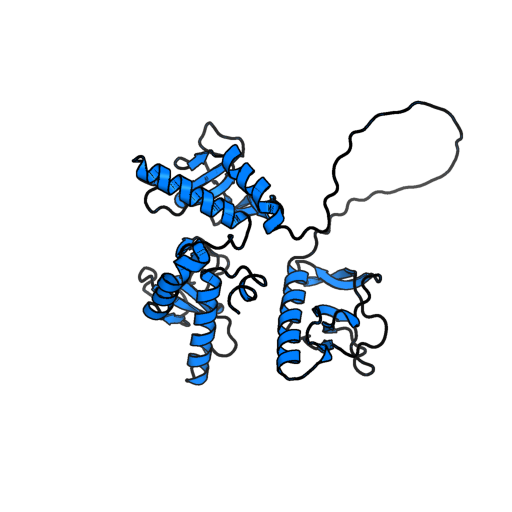E A C 1
ATOM 2015 O O . PHE A 1 269 ? 8.669 -18.043 -9.079 1.00 92.56 269 PHE A O 1
ATOM 2022 N N . CYS A 1 270 ? 8.605 -19.209 -7.173 1.00 95.69 270 CYS A N 1
ATOM 2023 C CA . CYS A 1 270 ? 8.625 -20.500 -7.844 1.00 95.69 270 CYS A CA 1
ATOM 2024 C C . CYS A 1 270 ? 7.355 -20.817 -8.635 1.00 95.69 270 CYS A C 1
ATOM 2026 O O . CYS A 1 270 ? 7.449 -21.502 -9.660 1.00 95.69 270 CYS A O 1
ATOM 2028 N N . VAL A 1 271 ? 6.198 -20.300 -8.217 1.00 91.44 271 VAL A N 1
ATOM 2029 C CA . VAL A 1 271 ? 4.961 -20.350 -9.010 1.00 91.44 271 VAL A CA 1
ATOM 2030 C C . VAL A 1 271 ? 5.148 -19.597 -10.325 1.00 91.44 271 VAL A C 1
ATOM 2032 O O . VAL A 1 271 ? 4.932 -20.184 -11.386 1.00 91.44 271 VAL A O 1
ATOM 2035 N N . GLU A 1 272 ? 5.651 -18.361 -10.286 1.00 92.50 272 GLU A N 1
ATOM 2036 C CA . GLU A 1 272 ? 5.894 -17.565 -11.499 1.00 92.50 272 GLU A CA 1
ATOM 2037 C C . GLU A 1 272 ? 6.900 -18.240 -12.449 1.00 92.50 272 GLU A C 1
ATOM 2039 O O . GLU A 1 272 ? 6.711 -18.269 -13.669 1.00 92.50 272 GLU A O 1
ATOM 2044 N N . GLU A 1 273 ? 7.970 -18.831 -11.913 1.00 93.94 273 GLU A N 1
ATOM 2045 C CA . GLU A 1 273 ? 8.946 -19.567 -12.723 1.00 93.94 273 GLU A CA 1
ATOM 2046 C C . GLU A 1 273 ? 8.356 -20.840 -13.348 1.00 93.94 273 GLU A C 1
ATOM 2048 O O . GLU A 1 273 ? 8.667 -21.160 -14.502 1.00 93.94 273 GLU A O 1
ATOM 2053 N N . GLY A 1 274 ? 7.469 -21.539 -12.634 1.00 92.31 274 GLY A N 1
ATOM 2054 C CA . GLY A 1 274 ? 6.708 -22.666 -13.173 1.00 92.31 274 GLY A CA 1
ATOM 2055 C C . GLY A 1 274 ? 5.771 -22.252 -14.311 1.00 92.31 274 GLY A C 1
ATOM 2056 O O . GLY A 1 274 ? 5.750 -22.900 -15.361 1.00 92.31 274 GLY A O 1
ATOM 2057 N N . GLU A 1 275 ? 5.061 -21.132 -14.168 1.00 91.75 275 GLU A N 1
ATOM 2058 C CA . GLU A 1 275 ? 4.183 -20.589 -15.213 1.00 91.75 275 GLU A CA 1
ATOM 2059 C C . GLU A 1 275 ? 4.959 -20.183 -16.472 1.00 91.75 275 GLU A C 1
ATOM 2061 O O . GLU A 1 275 ? 4.542 -20.487 -17.599 1.00 91.75 275 GLU A O 1
ATOM 2066 N N . LYS A 1 276 ? 6.132 -19.559 -16.304 1.00 92.69 276 LYS A N 1
ATOM 2067 C CA . LYS A 1 276 ? 7.045 -19.252 -17.417 1.00 92.69 276 LYS A CA 1
ATOM 2068 C C . LYS A 1 276 ? 7.534 -20.529 -18.096 1.00 92.69 276 LYS A C 1
ATOM 2070 O O . LYS A 1 276 ? 7.539 -20.607 -19.325 1.00 92.69 276 LYS A O 1
ATOM 2075 N N . ALA A 1 277 ? 7.925 -21.544 -17.325 1.00 90.38 277 ALA A N 1
ATOM 2076 C CA . ALA A 1 277 ? 8.340 -22.836 -17.865 1.00 90.38 277 ALA A CA 1
ATOM 2077 C C . ALA A 1 277 ? 7.210 -23.505 -18.667 1.00 90.38 277 ALA A C 1
ATOM 2079 O O . ALA A 1 277 ? 7.443 -23.952 -19.794 1.00 90.38 277 ALA A O 1
ATOM 2080 N N . CYS A 1 278 ? 5.982 -23.496 -18.142 1.00 92.12 278 CYS A N 1
ATOM 2081 C CA . CYS A 1 278 ? 4.802 -23.991 -18.847 1.00 92.12 278 CYS A CA 1
ATOM 2082 C C . CYS A 1 278 ? 4.550 -23.226 -20.156 1.00 92.12 278 CYS A C 1
ATOM 2084 O O . CYS A 1 278 ? 4.381 -23.842 -21.211 1.00 92.12 278 CYS A O 1
ATOM 2086 N N . SER A 1 279 ? 4.602 -21.890 -20.115 1.00 91.50 279 SER A N 1
ATOM 2087 C CA . SER A 1 279 ? 4.419 -21.023 -21.290 1.00 91.50 279 SER A CA 1
ATOM 2088 C C . SER A 1 279 ? 5.474 -21.270 -22.375 1.00 91.50 279 SER A C 1
ATOM 2090 O O . SER A 1 279 ? 5.188 -21.153 -23.564 1.00 91.50 279 SER A O 1
ATOM 2092 N N . ASN A 1 280 ? 6.675 -21.697 -21.974 1.00 92.25 280 ASN A N 1
ATOM 2093 C CA . ASN A 1 280 ? 7.760 -22.107 -22.867 1.00 92.25 280 ASN A CA 1
ATOM 2094 C C . ASN A 1 280 ? 7.657 -23.574 -23.338 1.00 92.25 280 ASN A C 1
ATOM 2096 O O . ASN A 1 280 ? 8.595 -24.106 -23.931 1.00 92.25 280 ASN A O 1
ATOM 2100 N N . GLY A 1 281 ? 6.526 -24.240 -23.095 1.00 91.50 281 GLY A N 1
ATOM 2101 C CA . GLY A 1 281 ? 6.228 -25.585 -23.589 1.00 91.50 281 GLY A CA 1
ATOM 2102 C C . GLY A 1 281 ? 6.661 -26.727 -22.668 1.00 91.50 281 GLY A C 1
ATOM 2103 O O . GLY A 1 281 ? 6.511 -27.895 -23.040 1.00 91.50 281 GLY A O 1
ATOM 2104 N N . LEU A 1 282 ? 7.167 -26.437 -21.464 1.00 91.38 282 LEU A N 1
ATOM 2105 C CA . LEU A 1 282 ? 7.540 -27.466 -20.494 1.00 91.38 282 LEU A CA 1
ATOM 2106 C C . LEU A 1 282 ? 6.299 -27.950 -19.732 1.00 91.38 282 LEU A C 1
ATOM 2108 O O . LEU A 1 282 ? 5.926 -27.420 -18.688 1.00 91.38 282 LEU A O 1
ATOM 2112 N N . LYS A 1 283 ? 5.664 -29.000 -20.263 1.00 90.19 283 LYS A N 1
ATOM 2113 C CA . LYS A 1 283 ? 4.376 -29.522 -19.770 1.00 90.19 283 LYS A CA 1
ATOM 2114 C C . LYS A 1 283 ? 4.366 -29.939 -18.298 1.00 90.19 283 LYS A C 1
ATOM 2116 O O . LYS A 1 283 ? 3.315 -29.853 -17.679 1.00 90.19 283 LYS A O 1
ATOM 2121 N N . ALA A 1 284 ? 5.503 -30.374 -17.752 1.00 86.88 284 ALA A N 1
ATOM 2122 C CA . ALA A 1 284 ? 5.614 -30.816 -16.358 1.00 86.88 284 ALA A CA 1
ATOM 2123 C C . ALA A 1 284 ? 5.290 -29.709 -15.336 1.00 86.88 284 ALA A C 1
ATOM 2125 O O . ALA A 1 284 ? 4.919 -30.009 -14.210 1.00 86.88 284 ALA A O 1
ATOM 2126 N N . TYR A 1 285 ? 5.389 -28.439 -15.741 1.00 89.75 285 TYR A N 1
ATOM 2127 C CA . TYR A 1 285 ? 5.105 -27.282 -14.886 1.00 89.75 285 TYR A CA 1
ATOM 2128 C C . TYR A 1 285 ? 3.702 -26.706 -15.120 1.00 89.75 285 TYR A C 1
ATOM 2130 O O . TYR A 1 285 ? 3.264 -25.810 -14.407 1.00 89.75 285 TYR A O 1
ATOM 2138 N N . CYS A 1 286 ? 2.974 -27.209 -16.120 1.00 88.19 286 CYS A N 1
ATOM 2139 C CA . CYS A 1 286 ? 1.623 -26.752 -16.406 1.00 88.19 286 CYS A CA 1
ATOM 2140 C C . CYS A 1 286 ? 0.631 -27.346 -15.403 1.00 88.19 286 CYS A C 1
ATOM 2142 O O . CYS A 1 286 ? 0.545 -28.565 -15.270 1.00 88.19 286 CYS A O 1
ATOM 2144 N N . ASN A 1 287 ? -0.164 -26.490 -14.754 1.00 85.06 287 ASN A N 1
ATOM 2145 C CA . ASN A 1 287 ? -1.128 -26.872 -13.710 1.00 85.06 287 ASN A CA 1
ATOM 2146 C C . ASN A 1 287 ? -0.494 -27.585 -12.500 1.00 85.06 287 ASN A C 1
ATOM 2148 O O . ASN A 1 287 ? -1.177 -28.336 -11.806 1.00 85.06 287 ASN A O 1
ATOM 2152 N N . SER A 1 288 ? 0.800 -27.368 -12.249 1.00 81.81 288 SER A N 1
ATOM 2153 C CA . SER A 1 288 ? 1.465 -27.843 -11.038 1.00 81.81 288 SER A CA 1
ATOM 2154 C C . SER A 1 288 ? 1.595 -26.699 -10.042 1.00 81.81 288 SER A C 1
ATOM 2156 O O . SER A 1 288 ? 2.019 -25.607 -10.413 1.00 81.81 288 SER A O 1
ATOM 2158 N N . ALA A 1 289 ? 1.303 -26.960 -8.766 1.00 87.38 289 ALA A N 1
ATOM 2159 C CA . ALA A 1 289 ? 1.792 -26.089 -7.703 1.00 87.38 289 ALA A CA 1
ATOM 2160 C C . ALA A 1 289 ? 3.327 -26.167 -7.649 1.00 87.38 289 ALA A C 1
ATOM 2162 O O . ALA A 1 289 ? 3.912 -27.197 -8.009 1.00 87.38 289 ALA A O 1
ATOM 2163 N N . MET A 1 290 ? 3.963 -25.076 -7.236 1.00 93.50 290 MET A N 1
ATOM 2164 C CA . MET A 1 290 ? 5.415 -24.936 -7.215 1.00 93.50 290 MET A CA 1
ATOM 2165 C C . MET A 1 290 ? 5.882 -24.506 -5.828 1.00 93.50 290 MET A C 1
ATOM 2167 O O . MET A 1 290 ? 5.229 -23.682 -5.194 1.00 93.50 290 MET A O 1
ATOM 2171 N N . TYR A 1 291 ? 7.017 -25.045 -5.386 1.00 94.56 291 TYR A N 1
ATOM 2172 C CA . TYR A 1 291 ? 7.572 -24.795 -4.054 1.00 94.56 291 TYR A CA 1
ATOM 2173 C C . TYR A 1 291 ? 9.072 -24.527 -4.129 1.00 94.56 291 TYR A C 1
ATOM 2175 O O . TYR A 1 291 ? 9.804 -25.242 -4.822 1.00 94.56 291 TYR A O 1
ATOM 2183 N N . ALA A 1 292 ? 9.539 -23.520 -3.398 1.00 96.19 292 ALA A N 1
ATOM 2184 C CA . ALA A 1 292 ? 10.951 -23.242 -3.220 1.00 96.19 292 ALA A CA 1
ATOM 2185 C C . ALA A 1 292 ? 11.511 -24.130 -2.116 1.00 96.19 292 ALA A C 1
ATOM 2187 O O . ALA A 1 292 ? 11.054 -24.083 -0.974 1.00 96.19 292 ALA A O 1
ATOM 2188 N N . ARG A 1 293 ? 12.524 -24.931 -2.436 1.00 95.81 293 ARG A N 1
ATOM 2189 C CA . ARG A 1 293 ? 13.260 -25.721 -1.444 1.00 95.81 293 ARG A CA 1
ATOM 2190 C C . ARG A 1 293 ? 14.749 -25.682 -1.748 1.00 95.81 293 ARG A C 1
ATOM 2192 O O . ARG A 1 293 ? 15.150 -25.707 -2.916 1.00 95.81 293 ARG A O 1
ATOM 2199 N N . LYS A 1 294 ? 15.580 -25.654 -0.707 1.00 95.50 294 LYS A N 1
ATOM 2200 C CA . LYS A 1 294 ? 17.030 -25.821 -0.826 1.00 95.50 294 LYS A CA 1
ATOM 2201 C C . LYS A 1 294 ? 17.385 -27.298 -0.761 1.00 95.50 294 LYS A C 1
ATOM 2203 O O . LYS A 1 294 ? 17.749 -27.825 0.289 1.00 95.50 294 LYS A O 1
ATOM 2208 N N . ASP A 1 295 ? 17.274 -27.968 -1.900 1.00 94.12 295 ASP A N 1
ATOM 2209 C CA . ASP A 1 295 ? 17.422 -29.421 -1.972 1.00 94.12 295 ASP A CA 1
ATOM 2210 C C . ASP A 1 295 ? 18.156 -29.874 -3.249 1.00 94.12 295 ASP A C 1
ATOM 2212 O O . ASP A 1 295 ? 18.633 -29.054 -4.045 1.00 94.12 295 ASP A O 1
ATOM 2216 N N . VAL A 1 296 ? 18.331 -31.182 -3.411 1.00 92.88 296 VAL A N 1
ATOM 2217 C CA . VAL A 1 296 ? 19.036 -31.795 -4.546 1.00 92.88 296 VAL A CA 1
ATOM 2218 C C . VAL A 1 296 ? 18.196 -31.790 -5.828 1.00 92.88 296 VAL A C 1
ATOM 2220 O O . VAL A 1 296 ? 16.985 -31.947 -5.796 1.00 92.88 296 VAL A O 1
ATOM 2223 N N . GLY A 1 297 ? 18.844 -31.634 -6.983 1.00 89.25 297 GLY A N 1
ATOM 2224 C CA . GLY A 1 297 ? 18.196 -31.750 -8.292 1.00 89.25 297 GLY A CA 1
ATOM 2225 C C . GLY A 1 297 ? 18.233 -33.180 -8.841 1.00 89.25 297 GLY A C 1
ATOM 2226 O O . GLY A 1 297 ? 18.219 -34.155 -8.098 1.00 89.25 297 GLY A O 1
ATOM 2227 N N . ASN A 1 298 ? 18.313 -33.313 -10.168 1.00 88.31 298 ASN A N 1
ATOM 2228 C CA . ASN A 1 298 ? 18.360 -34.617 -10.839 1.00 88.31 298 ASN A CA 1
ATOM 2229 C C . ASN A 1 298 ? 19.645 -35.417 -10.500 1.00 88.31 298 ASN A C 1
ATOM 2231 O O . ASN A 1 298 ? 20.490 -34.993 -9.713 1.00 88.31 298 ASN A O 1
ATOM 2235 N N . THR A 1 299 ? 19.843 -36.573 -11.145 1.00 84.81 299 THR A N 1
ATOM 2236 C CA . THR A 1 299 ? 20.966 -37.495 -10.875 1.00 84.81 299 THR A CA 1
ATOM 2237 C C . THR A 1 299 ? 22.364 -36.863 -10.919 1.00 84.81 299 THR A C 1
ATOM 2239 O O . THR A 1 299 ? 23.283 -37.397 -10.286 1.00 84.81 299 THR A O 1
ATOM 2242 N N . THR A 1 300 ? 22.546 -35.749 -11.637 1.00 85.25 300 THR A N 1
ATOM 2243 C CA . THR A 1 300 ? 23.825 -35.030 -11.739 1.00 85.25 300 THR A CA 1
ATOM 2244 C C . THR A 1 300 ? 23.923 -33.829 -10.792 1.00 85.25 300 THR A C 1
ATOM 2246 O O . THR A 1 300 ? 25.023 -33.346 -10.537 1.00 85.25 300 THR A O 1
ATOM 2249 N N . GLN A 1 301 ? 22.810 -33.383 -10.207 1.00 87.00 301 GLN A N 1
ATOM 2250 C CA . GLN A 1 301 ? 22.705 -32.193 -9.361 1.00 87.00 301 GLN A CA 1
ATOM 2251 C C . GLN A 1 301 ? 22.576 -32.558 -7.874 1.00 87.00 301 GLN A C 1
ATOM 2253 O O . GLN A 1 301 ? 21.584 -32.253 -7.218 1.00 87.00 301 GLN A O 1
ATOM 2258 N N . LYS A 1 302 ? 23.598 -33.221 -7.325 1.00 87.25 302 LYS A N 1
ATOM 2259 C CA . LYS A 1 302 ? 23.575 -33.754 -5.947 1.00 87.25 302 LYS A CA 1
ATOM 2260 C C . LYS A 1 302 ? 23.805 -32.711 -4.846 1.00 87.25 302 LYS A C 1
ATOM 2262 O O . LYS A 1 302 ? 23.728 -33.046 -3.668 1.00 87.25 302 LYS A O 1
ATOM 2267 N N . THR A 1 303 ? 24.133 -31.474 -5.206 1.00 89.81 303 THR A N 1
ATOM 2268 C CA . THR A 1 303 ? 24.297 -30.369 -4.258 1.00 89.81 303 THR A CA 1
ATOM 2269 C C . THR A 1 303 ? 22.946 -29.736 -3.944 1.00 89.81 303 THR A C 1
ATOM 2271 O O . THR A 1 303 ? 22.153 -29.458 -4.852 1.00 89.81 303 THR A O 1
ATOM 2274 N N . LYS A 1 304 ? 22.700 -29.496 -2.649 1.00 91.75 304 LYS A N 1
ATOM 2275 C CA . LYS A 1 304 ? 21.526 -28.751 -2.196 1.00 91.75 304 LYS A CA 1
ATOM 2276 C C . LYS A 1 304 ? 21.636 -27.301 -2.653 1.00 91.75 304 LYS A C 1
ATOM 2278 O O . LYS A 1 304 ? 22.552 -26.585 -2.253 1.00 91.75 304 LYS A O 1
ATOM 2283 N N . GLU A 1 305 ? 20.694 -26.893 -3.482 1.00 94.75 305 GLU A N 1
ATOM 2284 C CA . GLU A 1 305 ? 20.597 -25.556 -4.060 1.00 94.75 305 GLU A CA 1
ATOM 2285 C C . GLU A 1 305 ? 19.141 -25.116 -4.018 1.00 94.75 305 GLU A C 1
ATOM 2287 O O . GLU A 1 305 ? 18.240 -25.959 -4.027 1.00 94.75 305 GLU A O 1
ATOM 2292 N N . TRP A 1 306 ? 18.902 -23.808 -4.015 1.00 96.25 306 TRP A N 1
ATOM 2293 C CA . TRP A 1 306 ? 17.543 -23.310 -4.141 1.00 96.25 306 TRP A CA 1
ATOM 2294 C C . TRP A 1 306 ? 16.980 -23.615 -5.525 1.00 96.25 306 TRP A C 1
ATOM 2296 O O . TRP A 1 306 ? 17.542 -23.266 -6.574 1.00 96.25 306 TRP A O 1
ATOM 2306 N N . ARG A 1 307 ? 15.863 -24.334 -5.516 1.00 97.31 307 ARG A N 1
ATOM 2307 C CA . ARG A 1 307 ? 15.172 -24.811 -6.706 1.00 97.31 307 ARG A CA 1
ATOM 2308 C C . ARG A 1 307 ? 13.673 -24.660 -6.509 1.00 97.31 307 ARG A C 1
ATOM 2310 O O . ARG A 1 307 ? 13.164 -24.772 -5.395 1.00 97.31 307 ARG A O 1
ATOM 2317 N N . CYS A 1 308 ? 12.992 -24.465 -7.626 1.00 97.25 308 CYS A N 1
ATOM 2318 C CA . CYS A 1 308 ? 11.546 -24.505 -7.716 1.00 97.25 308 CYS A CA 1
ATOM 2319 C C . CYS A 1 308 ? 11.115 -25.899 -8.139 1.00 97.25 308 CYS A C 1
ATOM 2321 O O . CYS A 1 308 ? 11.393 -26.307 -9.267 1.00 97.25 308 CYS A O 1
ATOM 2323 N N . TYR A 1 309 ? 10.454 -26.622 -7.245 1.00 95.69 309 TYR A N 1
ATOM 2324 C CA . TYR A 1 309 ? 9.967 -27.973 -7.489 1.00 95.69 309 TYR A CA 1
ATOM 2325 C C . TYR A 1 309 ? 8.489 -27.958 -7.821 1.00 95.69 309 TYR A C 1
ATOM 2327 O O . TYR A 1 309 ? 7.714 -27.277 -7.151 1.00 95.69 309 TYR A O 1
ATOM 2335 N N . ALA A 1 310 ? 8.099 -28.754 -8.813 1.00 92.62 310 ALA A N 1
ATOM 2336 C CA . ALA A 1 310 ? 6.708 -29.136 -8.970 1.00 92.62 310 ALA A CA 1
ATOM 2337 C C . ALA A 1 310 ? 6.249 -29.938 -7.741 1.00 92.62 310 ALA A C 1
ATOM 2339 O O . ALA A 1 310 ? 7.008 -30.735 -7.188 1.00 92.62 310 ALA A O 1
ATOM 2340 N N . ALA A 1 311 ? 4.993 -29.756 -7.335 1.00 88.88 311 ALA A N 1
ATOM 2341 C CA . ALA A 1 311 ? 4.391 -30.435 -6.187 1.00 88.88 311 ALA A CA 1
ATOM 2342 C C . ALA A 1 311 ? 4.541 -31.963 -6.236 1.00 88.88 311 ALA A C 1
ATOM 2344 O O . ALA A 1 311 ? 4.664 -32.598 -5.196 1.00 88.88 311 ALA A O 1
ATOM 2345 N N . SER A 1 312 ? 4.555 -32.545 -7.441 1.00 84.38 312 SER A N 1
ATOM 2346 C CA . SER A 1 312 ? 4.738 -33.984 -7.663 1.00 84.38 312 SER A CA 1
ATOM 2347 C C . SER A 1 312 ? 6.093 -34.523 -7.203 1.00 84.38 312 SER A C 1
ATOM 2349 O O . SER A 1 312 ? 6.225 -35.729 -7.023 1.00 84.38 312 SER A O 1
ATOM 2351 N N . GLU A 1 313 ? 7.092 -33.656 -7.030 1.00 91.81 313 GLU A N 1
ATOM 2352 C CA . GLU A 1 313 ? 8.453 -34.029 -6.633 1.00 91.81 313 GLU A CA 1
ATOM 2353 C C . GLU A 1 313 ? 8.707 -33.835 -5.127 1.00 91.81 313 GLU A C 1
ATOM 2355 O O . GLU A 1 313 ? 9.790 -34.161 -4.639 1.00 91.81 313 GLU A O 1
ATOM 2360 N N . ILE A 1 314 ? 7.730 -33.284 -4.396 1.00 89.44 314 ILE A N 1
ATOM 2361 C CA . ILE A 1 314 ? 7.836 -32.956 -2.974 1.00 89.44 314 ILE A CA 1
ATOM 2362 C C . ILE A 1 314 ? 6.980 -33.916 -2.150 1.00 89.44 314 ILE A C 1
ATOM 2364 O O . ILE A 1 314 ? 5.771 -34.029 -2.347 1.00 89.44 314 ILE A O 1
ATOM 2368 N N . ASP A 1 315 ? 7.603 -34.564 -1.170 1.00 84.81 315 ASP A N 1
ATOM 2369 C CA . ASP A 1 315 ? 6.913 -35.390 -0.187 1.00 84.81 315 ASP A CA 1
ATOM 2370 C C . ASP A 1 315 ? 6.640 -34.578 1.083 1.00 84.81 315 ASP A C 1
ATOM 2372 O O . ASP A 1 315 ? 7.519 -34.369 1.922 1.00 84.81 315 ASP A O 1
ATOM 2376 N N . PHE A 1 316 ? 5.403 -34.099 1.225 1.00 80.94 316 PHE A N 1
ATOM 2377 C CA . PHE A 1 316 ? 4.972 -33.303 2.378 1.00 80.94 316 PHE A CA 1
ATOM 2378 C C . PHE A 1 316 ? 4.871 -34.095 3.685 1.00 80.94 316 PHE A C 1
ATOM 2380 O O . PHE A 1 316 ? 4.732 -33.477 4.739 1.00 80.94 316 PHE A O 1
ATOM 2387 N N . ALA A 1 317 ? 4.959 -35.429 3.648 1.00 75.62 317 ALA A N 1
ATOM 2388 C CA . ALA A 1 317 ? 5.068 -36.234 4.862 1.00 75.62 317 ALA A CA 1
ATOM 2389 C C . ALA A 1 317 ? 6.493 -36.221 5.441 1.00 75.62 317 ALA A C 1
ATOM 2391 O O . ALA A 1 317 ? 6.693 -36.609 6.592 1.00 75.62 317 ALA A O 1
ATOM 2392 N N . VAL A 1 318 ? 7.480 -35.765 4.663 1.00 76.81 318 VAL A N 1
ATOM 2393 C CA . VAL A 1 318 ? 8.879 -35.660 5.079 1.00 76.81 318 VAL A CA 1
ATOM 2394 C C . VAL A 1 318 ? 9.182 -34.224 5.491 1.00 76.81 318 VAL A C 1
ATOM 2396 O O . VAL A 1 318 ? 8.954 -33.287 4.728 1.00 76.81 318 VAL A O 1
ATOM 2399 N N . SER A 1 319 ? 9.737 -34.055 6.691 1.00 82.56 319 SER A N 1
ATOM 2400 C CA . SER A 1 319 ? 10.269 -32.774 7.163 1.00 82.56 319 SER A CA 1
ATOM 2401 C C . SER A 1 319 ? 11.792 -32.770 7.080 1.00 82.56 319 SER A C 1
ATOM 2403 O O . SER A 1 319 ? 12.435 -33.742 7.481 1.00 82.56 319 SER A O 1
ATOM 2405 N N . ALA A 1 320 ? 12.371 -31.686 6.568 1.00 82.38 320 ALA A N 1
ATOM 2406 C CA . ALA A 1 320 ? 13.819 -31.515 6.472 1.00 82.38 320 ALA A CA 1
ATOM 2407 C C . ALA A 1 320 ? 14.221 -30.033 6.483 1.00 82.38 320 ALA A C 1
ATOM 2409 O O . ALA A 1 320 ? 13.397 -29.159 6.213 1.00 82.38 320 ALA A O 1
ATOM 2410 N N . ASP A 1 321 ? 15.508 -29.766 6.727 1.00 90.75 321 ASP A N 1
ATOM 2411 C CA . ASP A 1 321 ? 16.129 -28.438 6.622 1.00 90.75 321 ASP A CA 1
ATOM 2412 C C . ASP A 1 321 ? 16.275 -28.018 5.153 1.00 90.75 321 ASP A C 1
ATOM 2414 O O . ASP A 1 321 ? 17.329 -28.199 4.525 1.00 90.75 321 ASP A O 1
ATOM 2418 N N . VAL A 1 322 ? 15.171 -27.547 4.576 1.00 92.75 322 VAL A N 1
ATOM 2419 C CA . VAL A 1 322 ? 15.052 -27.215 3.149 1.00 92.75 322 VAL A CA 1
ATOM 2420 C C . VAL A 1 322 ? 14.268 -25.923 2.884 1.00 92.75 322 VAL A C 1
ATOM 2422 O O . VAL A 1 322 ? 14.151 -25.539 1.721 1.00 92.75 322 VAL A O 1
ATOM 2425 N N . CYS A 1 323 ? 13.765 -25.242 3.916 1.00 93.50 323 CYS A N 1
ATOM 2426 C CA . CYS A 1 323 ? 13.084 -23.947 3.806 1.00 93.50 323 CYS A CA 1
ATOM 2427 C C . CYS A 1 323 ? 13.956 -22.793 4.321 1.00 93.50 323 CYS A C 1
ATOM 2429 O O . CYS A 1 323 ? 15.079 -23.019 4.776 1.00 93.50 323 CYS A O 1
ATOM 2431 N N . ALA A 1 324 ? 13.444 -21.565 4.225 1.00 91.69 324 ALA A N 1
ATOM 2432 C CA . ALA A 1 324 ? 14.061 -20.354 4.749 1.00 91.69 324 ALA A CA 1
ATOM 2433 C C . ALA A 1 324 ? 13.204 -19.720 5.846 1.00 91.69 324 ALA A C 1
ATOM 2435 O O . ALA A 1 324 ? 12.027 -19.435 5.628 1.00 91.69 324 ALA A O 1
ATOM 2436 N N . ASP A 1 325 ? 13.828 -19.406 6.979 1.00 83.75 325 ASP A N 1
ATOM 2437 C CA . ASP A 1 325 ? 13.189 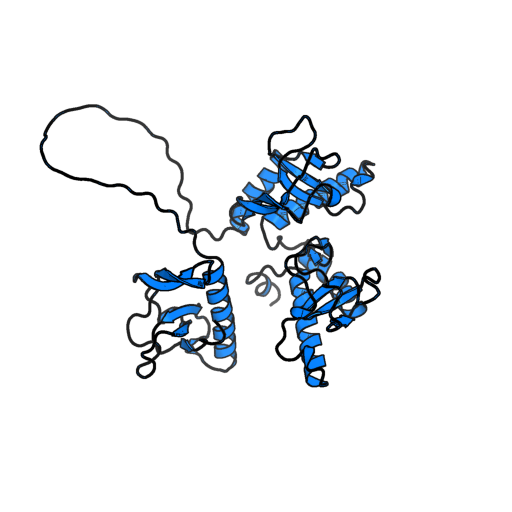-18.612 8.019 1.00 83.75 325 ASP A CA 1
ATOM 2438 C C . ASP A 1 325 ? 13.009 -17.148 7.591 1.00 83.75 325 ASP A C 1
ATOM 2440 O O . ASP A 1 325 ? 13.519 -16.707 6.563 1.00 83.75 325 ASP A O 1
ATOM 2444 N N . ASN A 1 326 ? 12.303 -16.345 8.389 1.00 83.00 326 ASN A N 1
ATOM 2445 C CA . ASN A 1 326 ? 12.110 -14.916 8.095 1.00 83.00 326 ASN A CA 1
ATOM 2446 C C . ASN A 1 326 ? 13.407 -14.085 8.071 1.00 83.00 326 ASN A C 1
ATOM 2448 O O . ASN A 1 326 ? 13.378 -12.923 7.669 1.00 83.00 326 ASN A O 1
ATOM 2452 N N . CYS A 1 327 ? 14.526 -14.656 8.504 1.00 83.50 327 CYS A N 1
ATOM 2453 C CA . CYS A 1 327 ? 15.846 -14.042 8.489 1.00 83.50 327 CYS A CA 1
ATOM 2454 C C . CYS A 1 327 ? 16.718 -14.573 7.334 1.00 83.50 327 CYS A C 1
ATOM 2456 O O . CYS A 1 327 ? 17.865 -14.147 7.200 1.00 83.50 327 CYS A O 1
ATOM 2458 N N . GLY A 1 328 ? 16.200 -15.489 6.505 1.00 83.56 328 GLY A N 1
ATOM 2459 C CA . GLY A 1 328 ? 16.927 -16.121 5.404 1.00 83.56 328 GLY A CA 1
ATOM 2460 C C . GLY A 1 328 ? 17.816 -17.298 5.811 1.00 83.56 328 GLY A C 1
ATOM 2461 O O . GLY A 1 328 ? 18.569 -17.803 4.974 1.00 83.56 328 GLY A O 1
ATOM 2462 N N . ASN A 1 329 ? 17.760 -17.759 7.064 1.00 88.62 329 ASN A N 1
ATOM 2463 C CA . ASN A 1 329 ? 18.484 -18.957 7.484 1.00 88.62 329 ASN A CA 1
ATOM 2464 C C . ASN A 1 329 ? 17.748 -20.216 7.031 1.00 88.62 329 ASN A C 1
ATOM 2466 O O . ASN A 1 329 ? 16.527 -20.228 6.913 1.00 88.62 329 ASN A O 1
ATOM 2470 N N . ILE A 1 330 ? 18.491 -21.304 6.825 1.00 88.69 330 ILE A N 1
ATOM 2471 C CA . ILE A 1 330 ? 17.873 -22.593 6.510 1.00 88.69 330 ILE A CA 1
ATOM 2472 C C . ILE A 1 330 ? 17.169 -23.144 7.744 1.00 88.69 330 ILE A C 1
ATOM 2474 O O . ILE A 1 330 ? 17.765 -23.218 8.817 1.00 88.69 330 ILE A O 1
ATOM 2478 N N . THR A 1 331 ? 15.923 -23.555 7.550 1.00 88.94 331 THR A N 1
ATOM 2479 C CA . THR A 1 331 ? 15.023 -24.038 8.597 1.00 88.94 331 THR A CA 1
ATOM 2480 C C . THR A 1 331 ? 14.317 -25.323 8.167 1.00 88.94 331 THR A C 1
ATOM 2482 O O . THR A 1 331 ? 14.211 -25.639 6.971 1.00 88.94 331 THR A O 1
ATOM 2485 N N . SER A 1 332 ? 13.826 -26.065 9.155 1.00 87.62 332 SER A N 1
ATOM 2486 C CA . SER A 1 332 ? 13.067 -27.295 8.956 1.00 87.62 332 SER A CA 1
ATOM 2487 C C . SER A 1 332 ? 11.630 -26.997 8.543 1.00 87.62 332 SER A C 1
ATOM 2489 O O . SER A 1 332 ? 10.914 -26.269 9.224 1.00 87.62 332 SER A O 1
ATOM 2491 N N . CYS A 1 333 ? 11.165 -27.628 7.468 1.00 83.50 333 CYS A N 1
ATOM 2492 C CA . CYS A 1 333 ? 9.774 -27.543 7.034 1.00 83.50 333 CYS A CA 1
ATOM 2493 C C . CYS A 1 333 ? 9.301 -28.856 6.410 1.00 83.50 333 CYS A C 1
ATOM 2495 O O . CYS A 1 333 ? 10.102 -29.689 5.981 1.00 83.50 333 CYS A O 1
ATOM 2497 N N . SER A 1 334 ? 7.982 -29.033 6.343 1.00 85.38 334 SER A N 1
ATOM 2498 C CA . SER A 1 334 ? 7.367 -30.152 5.631 1.00 85.38 334 SER A CA 1
ATOM 2499 C C . SER A 1 334 ? 7.484 -29.978 4.116 1.00 85.38 334 SER A C 1
ATOM 2501 O O . SER A 1 334 ? 7.273 -28.889 3.566 1.00 85.38 334 SER A O 1
ATOM 2503 N N . GLY A 1 335 ? 7.761 -31.081 3.431 1.00 83.25 335 GLY A N 1
ATOM 2504 C CA . GLY A 1 335 ? 7.989 -31.101 1.996 1.00 83.25 335 GLY A CA 1
ATOM 2505 C C . GLY A 1 335 ? 9.472 -31.075 1.670 1.00 83.25 335 GLY A C 1
ATOM 2506 O O . GLY A 1 335 ? 10.054 -29.999 1.536 1.00 83.25 335 GLY A O 1
ATOM 2507 N N . ALA A 1 336 ? 10.040 -32.263 1.477 1.00 87.19 336 ALA A N 1
ATOM 2508 C CA . ALA A 1 336 ? 11.389 -32.471 0.958 1.00 87.19 336 ALA A CA 1
ATOM 2509 C C . ALA A 1 336 ? 11.356 -33.364 -0.287 1.00 87.19 336 ALA A C 1
ATOM 2511 O O . ALA A 1 336 ? 10.372 -34.065 -0.541 1.00 87.19 336 ALA A O 1
ATOM 2512 N N . VAL A 1 337 ? 12.432 -33.350 -1.071 1.00 87.88 337 VAL A N 1
ATOM 2513 C CA . VAL A 1 337 ? 12.535 -34.210 -2.252 1.00 87.88 337 VAL A CA 1
ATOM 2514 C C . VAL A 1 337 ? 12.700 -35.665 -1.813 1.00 87.88 337 VAL A C 1
ATOM 2516 O O . VAL A 1 337 ? 13.653 -36.011 -1.114 1.00 87.88 337 VAL A O 1
ATOM 2519 N N . ASN A 1 338 ? 11.797 -36.540 -2.258 1.00 71.50 338 ASN A N 1
ATOM 2520 C CA . ASN A 1 338 ? 11.877 -37.978 -2.000 1.00 71.50 338 ASN A CA 1
ATOM 2521 C C . ASN A 1 338 ? 12.186 -38.734 -3.301 1.00 71.50 338 ASN A C 1
ATOM 2523 O O . ASN A 1 338 ? 11.297 -39.064 -4.084 1.00 71.50 338 ASN A O 1
ATOM 2527 N N . GLY A 1 339 ? 13.474 -38.983 -3.550 1.00 77.50 339 GLY A N 1
ATOM 2528 C CA . GLY A 1 339 ? 13.959 -39.654 -4.757 1.00 77.50 339 GLY A CA 1
ATOM 2529 C C . GLY A 1 339 ? 14.745 -38.725 -5.680 1.00 77.50 339 GLY A C 1
ATOM 2530 O O . GLY A 1 339 ? 15.450 -37.832 -5.220 1.00 77.50 339 GLY A O 1
ATOM 2531 N N . VAL A 1 340 ? 14.688 -38.981 -6.990 1.00 84.62 340 VAL A N 1
ATOM 2532 C CA . VAL A 1 340 ? 15.376 -38.161 -7.998 1.00 84.62 340 VAL A CA 1
ATOM 2533 C C . VAL A 1 340 ? 14.343 -37.269 -8.685 1.00 84.62 340 VAL A C 1
ATOM 2535 O O . VAL A 1 340 ? 13.591 -37.782 -9.517 1.00 84.62 340 VAL A O 1
ATOM 2538 N N . PRO A 1 341 ? 14.311 -35.962 -8.382 1.00 87.44 341 PRO A N 1
ATOM 2539 C CA . PRO A 1 341 ? 13.339 -35.058 -8.959 1.00 87.44 341 PRO A CA 1
ATOM 2540 C C . PRO A 1 341 ? 13.642 -34.861 -10.444 1.00 87.44 341 PRO A C 1
ATOM 2542 O O . PRO A 1 341 ? 14.797 -34.707 -10.866 1.00 87.44 341 PRO A O 1
ATOM 2545 N N . THR A 1 342 ? 12.587 -34.892 -11.249 1.00 86.44 342 THR A N 1
ATOM 2546 C CA . THR A 1 342 ? 12.656 -34.694 -12.706 1.00 86.44 342 THR A CA 1
ATOM 2547 C C . THR A 1 342 ? 12.011 -33.386 -13.155 1.00 86.44 342 THR A C 1
ATOM 2549 O O . THR A 1 342 ? 12.319 -32.898 -14.245 1.00 86.44 342 THR A O 1
ATOM 2552 N N . SER A 1 343 ? 11.187 -32.788 -12.291 1.00 90.88 343 SER A N 1
ATOM 2553 C CA . SER A 1 343 ? 10.408 -31.577 -12.565 1.00 90.88 343 SER A CA 1
ATOM 2554 C C . SER A 1 343 ? 10.787 -30.448 -11.601 1.00 90.88 343 SER A C 1
ATOM 2556 O O . SER A 1 343 ? 10.034 -30.092 -10.693 1.00 90.88 343 SER A O 1
ATOM 2558 N N . HIS A 1 344 ? 11.978 -29.877 -11.795 1.00 94.56 344 HIS A N 1
ATOM 2559 C CA . HIS A 1 344 ? 12.471 -28.734 -11.022 1.00 94.56 344 HIS A CA 1
ATOM 2560 C C . HIS A 1 344 ? 13.236 -27.715 -11.872 1.00 94.56 344 HIS A C 1
ATOM 2562 O O . HIS A 1 344 ? 13.876 -28.042 -12.874 1.00 94.56 344 HIS A O 1
ATOM 2568 N N . LEU A 1 345 ? 13.246 -26.465 -11.410 1.00 94.44 345 LEU A N 1
ATOM 2569 C CA . LEU A 1 345 ? 14.009 -25.361 -11.989 1.00 94.44 345 LEU A CA 1
ATOM 2570 C C . LEU A 1 345 ? 15.067 -24.894 -10.988 1.00 94.44 345 LEU A C 1
ATOM 2572 O O . LEU A 1 345 ? 14.735 -24.441 -9.896 1.00 94.44 345 LEU A O 1
ATOM 2576 N N . THR A 1 346 ? 16.349 -24.972 -11.346 1.00 93.44 346 THR A N 1
ATOM 2577 C CA . THR A 1 346 ? 17.421 -24.402 -10.513 1.00 93.44 346 THR A CA 1
ATOM 2578 C C . THR A 1 346 ? 17.373 -22.883 -10.560 1.00 93.44 346 THR A C 1
ATOM 2580 O O . THR A 1 346 ? 17.451 -22.306 -11.649 1.00 93.44 346 THR A O 1
ATOM 2583 N N . ARG A 1 347 ? 17.252 -22.247 -9.390 1.00 94.19 347 ARG A N 1
ATOM 2584 C CA . ARG A 1 347 ? 17.142 -20.790 -9.229 1.00 94.19 347 ARG A CA 1
ATOM 2585 C C . ARG A 1 347 ? 18.002 -20.254 -8.083 1.00 94.19 347 ARG A C 1
ATOM 2587 O O . ARG A 1 347 ? 17.694 -19.232 -7.494 1.00 94.19 347 ARG A O 1
ATOM 2594 N N . ASN A 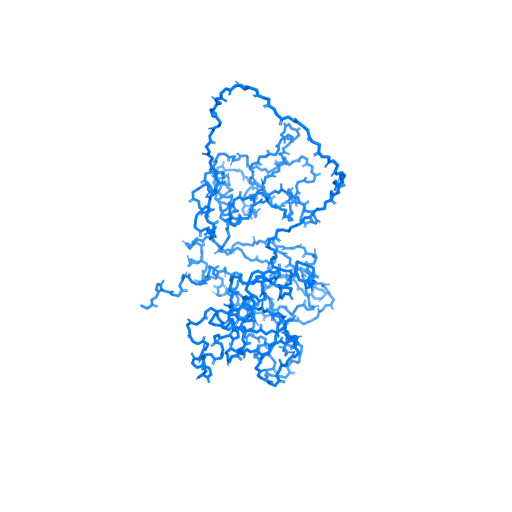1 348 ? 19.115 -20.932 -7.804 1.00 90.44 348 ASN A N 1
ATOM 2595 C CA . ASN A 1 348 ? 20.009 -20.628 -6.687 1.00 90.44 348 ASN A CA 1
ATOM 2596 C C . ASN A 1 348 ? 20.566 -19.196 -6.600 1.00 90.44 348 ASN A C 1
ATOM 2598 O O . ASN A 1 348 ? 20.865 -18.777 -5.495 1.00 90.44 348 ASN A O 1
ATOM 2602 N N . PRO A 1 349 ? 20.805 -18.464 -7.701 1.00 85.50 349 PRO A N 1
ATOM 2603 C CA . PRO A 1 349 ? 21.193 -17.058 -7.595 1.00 85.50 349 PRO A CA 1
ATOM 2604 C C . PRO A 1 349 ? 20.001 -16.089 -7.558 1.00 85.50 349 PRO A C 1
ATOM 2606 O O . PRO A 1 349 ? 20.213 -14.910 -7.306 1.00 85.50 349 PRO A O 1
ATOM 2609 N N . GLN A 1 350 ? 18.786 -16.547 -7.879 1.00 84.75 350 GLN A N 1
ATOM 2610 C CA . GLN A 1 350 ? 17.567 -15.729 -7.859 1.00 84.75 350 GLN A CA 1
ATOM 2611 C C . GLN A 1 350 ? 16.785 -15.855 -6.544 1.00 84.75 350 GLN A C 1
ATOM 2613 O O . GLN A 1 350 ? 16.043 -14.940 -6.202 1.00 84.75 350 GLN A O 1
ATOM 2618 N N . ILE A 1 351 ? 16.946 -16.988 -5.858 1.00 80.31 351 ILE A N 1
ATOM 2619 C CA . ILE A 1 351 ? 16.464 -17.281 -4.506 1.00 80.31 351 ILE A CA 1
ATOM 2620 C C . ILE A 1 351 ? 17.642 -17.155 -3.547 1.00 80.31 351 ILE A C 1
ATOM 2622 O O . ILE A 1 351 ? 17.525 -16.399 -2.563 1.00 80.31 351 ILE A O 1
#

InterPro domains:
  IPR019562 Micronemal adhesive repeat, sialic-acid binding [PF10564] (17-106)
  IPR019562 Micronemal adhesive repeat, sialic-acid binding [PF10564] (125-216)
  IPR019562 Micronemal adhesive repeat, sialic-acid binding [PF10564] (266-347)